Protein AF-A0A932G7X1-F1 (afdb_monomer)

Sequence (250 aa):
MLLRSAIVAVGVLGFAGVAQARSVPLDRARDANVSVDLVSPGGYHEVTVTLRNRGEDPVTITGLPGMVLENRNQSEQDLTFSGPLNLAVGPGQSVTNTVGVYCIRPDRSSPSAGARFDVGQFDSGLADMMRGRSSARADGSTQSAVWDFMRNRNVVQPRPAQLQCVGPDGGLRICVNPNATPVQNAPNVAPMPPTPTQIPIIQLPEPVPTPPPAAPIVRRQRPRHHPQRPQAPIGQPDPRTPQGLVIEDD

Structure (mmCIF, N/CA/C/O backbone):
data_AF-A0A932G7X1-F1
#
_entry.id   AF-A0A932G7X1-F1
#
loop_
_atom_site.group_PDB
_atom_site.id
_atom_site.type_symbol
_atom_site.label_atom_id
_atom_site.label_alt_id
_atom_site.label_comp_id
_atom_site.label_asym_id
_atom_site.label_entity_id
_atom_site.label_seq_id
_atom_site.pdbx_PDB_ins_code
_atom_site.Cartn_x
_atom_site.Cartn_y
_atom_site.Cartn_z
_atom_site.occupancy
_atom_site.B_iso_or_equiv
_atom_site.auth_seq_id
_atom_site.auth_comp_id
_atom_site.auth_asym_id
_atom_site.auth_atom_id
_atom_site.pdbx_PDB_model_num
ATOM 1 N N . MET A 1 1 ? -39.080 -34.919 57.676 1.00 43.75 1 MET A N 1
ATOM 2 C CA . MET A 1 1 ? -37.933 -34.296 56.984 1.00 43.75 1 MET A CA 1
ATOM 3 C C . MET A 1 1 ? -37.829 -34.854 55.576 1.00 43.75 1 MET A C 1
ATOM 5 O O . MET A 1 1 ? -37.590 -36.044 55.447 1.00 43.75 1 MET A O 1
ATOM 9 N N . LEU A 1 2 ? -38.071 -34.017 54.562 1.00 37.97 2 LEU A N 1
ATOM 10 C CA . LEU A 1 2 ? -37.291 -33.892 53.316 1.00 37.97 2 LEU A CA 1
ATOM 11 C C . LEU A 1 2 ? -38.087 -33.025 52.333 1.00 37.97 2 LEU A C 1
ATOM 13 O O . LEU A 1 2 ? -38.795 -33.503 51.452 1.00 37.97 2 LEU A O 1
ATOM 17 N N . LEU A 1 3 ? -37.963 -31.716 52.551 1.00 39.12 3 LEU A N 1
ATOM 18 C CA . LEU A 1 3 ? -38.206 -30.679 51.559 1.00 39.12 3 LEU A CA 1
ATOM 19 C C . LEU A 1 3 ? -37.128 -30.850 50.476 1.00 39.12 3 LEU A C 1
ATOM 21 O O . LEU A 1 3 ? -35.942 -30.871 50.805 1.00 39.12 3 LEU A O 1
ATOM 25 N N . ARG A 1 4 ? -37.498 -30.983 49.200 1.00 40.75 4 ARG A N 1
ATOM 26 C CA . ARG A 1 4 ? -36.543 -30.781 48.102 1.00 40.75 4 ARG A CA 1
ATOM 27 C C . ARG A 1 4 ? -37.108 -29.793 47.097 1.00 40.75 4 ARG A C 1
ATOM 29 O O . ARG A 1 4 ? -38.049 -30.071 46.362 1.00 40.75 4 ARG A O 1
ATOM 36 N N . SER A 1 5 ? -36.493 -28.624 47.185 1.00 39.62 5 SER A N 1
ATOM 37 C CA . SER A 1 5 ? -36.656 -27.392 46.444 1.00 39.62 5 SER A CA 1
ATOM 38 C C . SER A 1 5 ? -36.697 -27.563 44.931 1.00 39.62 5 SER A C 1
ATOM 40 O O . SER A 1 5 ? -35.929 -28.320 44.337 1.00 39.62 5 SER A O 1
ATOM 42 N N . ALA A 1 6 ? -37.564 -26.758 44.322 1.00 42.28 6 ALA A N 1
ATOM 43 C CA . ALA A 1 6 ? -37.561 -26.446 42.907 1.00 42.28 6 ALA A CA 1
ATOM 44 C C . ALA A 1 6 ? -36.300 -25.643 42.543 1.00 42.28 6 ALA A C 1
ATOM 46 O O . ALA A 1 6 ? -35.995 -24.633 43.175 1.00 42.28 6 ALA A O 1
ATOM 47 N N . ILE A 1 7 ? -35.589 -26.076 41.502 1.00 42.75 7 ILE A N 1
ATOM 48 C CA . ILE A 1 7 ? -34.530 -25.297 40.856 1.00 42.75 7 ILE A CA 1
ATOM 49 C C . ILE A 1 7 ? -35.173 -24.571 39.674 1.00 42.75 7 ILE A C 1
ATOM 51 O O . ILE A 1 7 ? -35.518 -25.187 38.666 1.00 42.75 7 ILE A O 1
ATOM 55 N N . VAL A 1 8 ? -35.346 -23.257 39.807 1.00 37.91 8 VAL A N 1
ATOM 56 C CA . VAL A 1 8 ? -35.658 -22.361 38.689 1.00 37.91 8 VAL A CA 1
ATOM 57 C C . VAL A 1 8 ? -34.331 -21.996 38.030 1.00 37.91 8 VAL A C 1
ATOM 59 O O . VAL A 1 8 ? -33.561 -21.199 38.560 1.00 37.91 8 VAL A O 1
ATOM 62 N N . ALA A 1 9 ? -34.040 -22.602 36.880 1.00 39.56 9 ALA A N 1
ATOM 63 C CA . ALA A 1 9 ? -32.903 -22.221 36.054 1.00 39.56 9 ALA A CA 1
ATOM 64 C C . ALA A 1 9 ? -33.301 -21.019 35.183 1.00 39.56 9 ALA A C 1
ATOM 66 O O . ALA A 1 9 ? -33.926 -21.173 34.135 1.00 39.56 9 ALA A O 1
ATOM 67 N N . VAL A 1 10 ? -32.946 -19.809 35.621 1.00 40.12 10 VAL A N 1
ATOM 68 C CA . VAL A 1 10 ? -32.971 -18.617 34.762 1.00 40.12 10 VAL A CA 1
ATOM 69 C C . VAL A 1 10 ? -31.766 -18.706 33.827 1.00 40.12 10 VAL A C 1
ATOM 71 O O . VAL A 1 10 ? -30.663 -18.269 34.148 1.00 40.12 10 VAL A O 1
ATOM 74 N N . GLY A 1 11 ? -31.968 -19.337 32.673 1.00 36.84 11 GLY A N 1
ATOM 75 C CA . GLY A 1 11 ? -31.010 -19.320 31.576 1.00 36.84 11 GLY A CA 1
ATOM 76 C C . GLY A 1 11 ? -31.022 -17.952 30.904 1.00 36.84 11 GLY A C 1
ATOM 77 O O . GLY A 1 11 ? -31.846 -17.698 30.029 1.00 36.84 11 GLY A O 1
ATOM 78 N N . VAL A 1 12 ? -30.111 -17.065 31.304 1.00 41.94 12 VAL A N 1
ATOM 79 C CA . VAL A 1 12 ? -29.810 -15.850 30.540 1.00 41.94 12 VAL A CA 1
ATOM 80 C C . VAL A 1 12 ? -29.079 -16.277 29.266 1.00 41.94 12 VAL A C 1
ATOM 82 O O . VAL A 1 12 ? -27.863 -16.449 29.248 1.00 41.94 12 VAL A O 1
ATOM 85 N N . LEU A 1 13 ? -29.839 -16.476 28.189 1.00 41.16 13 LEU A N 1
ATOM 86 C CA . LEU A 1 13 ? -29.321 -16.512 26.823 1.00 41.16 13 LEU A CA 1
ATOM 87 C C . LEU A 1 13 ? -28.875 -15.094 26.450 1.00 41.16 13 LEU A C 1
ATOM 89 O O . LEU A 1 13 ? -29.626 -14.305 25.879 1.00 41.16 13 LEU A O 1
ATOM 93 N N . GLY A 1 14 ? -27.640 -14.758 26.816 1.00 40.00 14 GLY A N 1
ATOM 94 C CA . GLY A 1 14 ? -26.946 -13.606 26.264 1.00 40.00 14 GLY A CA 1
ATOM 95 C C . GLY A 1 14 ? -26.644 -13.874 24.795 1.00 40.00 14 GLY A C 1
ATOM 96 O O . GLY A 1 14 ? -25.670 -14.551 24.473 1.00 40.00 14 GLY A O 1
ATOM 97 N N . PHE A 1 15 ? -27.476 -13.351 23.896 1.00 42.06 15 PHE A N 1
ATOM 98 C CA . PHE A 1 15 ? -27.111 -13.187 22.495 1.00 42.06 15 PHE A CA 1
ATOM 99 C C . PHE A 1 15 ? -25.972 -12.164 22.429 1.00 42.06 15 PHE A C 1
ATOM 101 O O . PHE A 1 15 ? -26.203 -10.966 22.277 1.00 42.06 15 PHE A O 1
ATOM 108 N N . ALA A 1 16 ? -24.729 -12.623 22.568 1.00 43.47 16 ALA A N 1
ATOM 109 C CA . ALA A 1 16 ? -23.584 -11.865 22.096 1.00 43.47 16 ALA A CA 1
ATOM 110 C C . ALA A 1 16 ? -23.689 -11.850 20.567 1.00 43.47 16 ALA A C 1
ATOM 112 O O . ALA A 1 16 ? -23.267 -12.786 19.888 1.00 43.47 16 ALA A O 1
ATOM 113 N N . GLY A 1 17 ? -24.357 -10.825 20.035 1.00 43.38 17 GLY A N 1
ATOM 114 C CA . GLY A 1 17 ? -24.365 -10.545 18.612 1.00 43.38 17 GLY A CA 1
ATOM 115 C C . GLY A 1 17 ? -22.918 -10.439 18.154 1.00 43.38 17 GLY A C 1
ATOM 116 O O . GLY A 1 17 ? -22.203 -9.521 18.547 1.00 43.38 17 GLY A O 1
ATOM 117 N N . VAL A 1 18 ? -22.465 -11.403 17.360 1.00 51.19 18 VAL A N 1
ATOM 118 C CA . VAL A 1 18 ? -21.236 -11.254 16.589 1.00 51.19 18 VAL A CA 1
ATOM 119 C C . VAL A 1 18 ? -21.466 -10.080 15.648 1.00 51.19 18 VAL A C 1
ATOM 121 O O . VAL A 1 18 ? 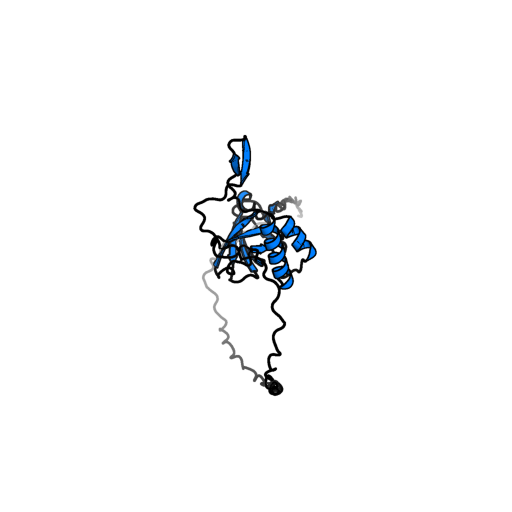-22.111 -10.228 14.611 1.00 51.19 18 VAL A O 1
ATOM 124 N N . ALA A 1 19 ? -21.003 -8.894 16.044 1.00 57.38 19 ALA A N 1
ATOM 125 C CA . ALA A 1 19 ? -20.917 -7.749 15.157 1.00 57.38 19 ALA A CA 1
ATOM 126 C C . ALA A 1 19 ? -20.103 -8.202 13.941 1.00 57.38 19 ALA A C 1
ATOM 128 O O . ALA A 1 19 ? -18.904 -8.472 14.047 1.00 57.38 19 ALA A O 1
ATOM 129 N N . GLN A 1 20 ? -20.776 -8.407 12.808 1.00 63.97 20 GLN A N 1
ATOM 130 C CA . GLN A 1 20 ? -20.102 -8.808 11.584 1.00 63.97 20 GLN A CA 1
ATOM 131 C C . GLN A 1 20 ? -19.168 -7.671 11.191 1.00 63.97 20 GLN A C 1
ATOM 133 O O . GLN A 1 20 ? -19.613 -6.542 10.992 1.00 63.97 20 GLN A O 1
ATOM 138 N N . ALA A 1 21 ? -17.870 -7.963 11.118 1.00 75.50 21 ALA A N 1
ATOM 139 C CA . ALA A 1 21 ? -16.884 -6.956 10.777 1.00 75.50 21 ALA A CA 1
ATOM 140 C C . ALA A 1 21 ? -17.202 -6.380 9.393 1.00 75.50 21 ALA A C 1
ATOM 142 O O . ALA A 1 21 ? -17.189 -7.099 8.390 1.00 75.50 21 ALA A O 1
ATOM 143 N N . ARG A 1 22 ? -17.488 -5.078 9.331 1.00 88.62 22 ARG A N 1
ATOM 144 C CA . ARG A 1 22 ? -17.779 -4.389 8.071 1.00 88.62 22 ARG A CA 1
ATOM 145 C C . ARG A 1 22 ? -16.535 -4.432 7.186 1.00 88.62 22 ARG A C 1
ATOM 147 O O . ARG A 1 22 ? -15.455 -4.051 7.631 1.00 88.62 22 ARG A O 1
ATOM 154 N N . SER A 1 23 ? -16.678 -4.854 5.931 1.00 92.81 23 SER A N 1
ATOM 155 C CA . SER A 1 23 ? -15.586 -4.771 4.957 1.00 92.81 23 SER A CA 1
ATOM 156 C C . SER A 1 23 ? -15.506 -3.365 4.357 1.00 92.81 23 SER A C 1
ATOM 158 O O . SER A 1 23 ? -16.518 -2.816 3.916 1.00 92.81 23 SER A O 1
ATOM 160 N N . VAL A 1 24 ? -14.316 -2.765 4.374 1.00 94.56 24 VAL A N 1
ATOM 161 C CA . VAL A 1 24 ? -14.045 -1.404 3.891 1.00 94.56 24 VAL A CA 1
ATOM 162 C C . VAL A 1 24 ? -12.767 -1.430 3.047 1.00 94.56 24 VAL A C 1
ATOM 164 O O . VAL A 1 24 ? -11.782 -2.044 3.459 1.00 94.56 24 VAL A O 1
ATOM 167 N N . PRO A 1 25 ? -12.743 -0.816 1.855 1.00 94.00 25 PRO A N 1
ATOM 168 C CA . PRO A 1 25 ? -11.524 -0.750 1.061 1.00 94.00 25 PRO A CA 1
ATOM 169 C C . PRO A 1 25 ? -10.522 0.242 1.681 1.00 94.00 25 PRO A C 1
ATOM 171 O O . PRO A 1 25 ? -10.904 1.171 2.394 1.00 94.00 25 PRO A O 1
ATOM 174 N N . LEU A 1 26 ? -9.225 0.017 1.462 1.00 94.50 26 LEU A N 1
ATOM 175 C CA . LEU A 1 26 ? -8.133 0.730 2.137 1.00 94.50 26 LEU A CA 1
ATOM 176 C C . LEU A 1 26 ? -8.167 2.249 1.893 1.00 94.50 26 LEU A C 1
ATOM 178 O O . LEU A 1 26 ? -7.843 3.013 2.799 1.00 94.50 26 LEU A O 1
ATOM 182 N N . ASP A 1 27 ? -8.618 2.687 0.717 1.00 92.50 27 ASP A N 1
ATOM 183 C CA . ASP A 1 27 ? -8.821 4.098 0.352 1.00 92.50 27 ASP A CA 1
ATOM 184 C C . ASP A 1 27 ? -9.914 4.779 1.192 1.00 92.50 27 ASP A C 1
ATOM 186 O O . ASP A 1 27 ? -9.860 5.985 1.421 1.00 92.50 27 ASP A O 1
ATOM 190 N N . ARG A 1 28 ? -10.860 4.000 1.730 1.00 93.81 28 ARG A N 1
ATOM 191 C CA . ARG A 1 28 ? -11.951 4.469 2.603 1.00 93.81 28 ARG A CA 1
ATOM 192 C C . ARG A 1 28 ? -11.765 4.111 4.071 1.00 93.81 28 ARG A C 1
ATOM 194 O O . ARG A 1 28 ? -12.680 4.285 4.873 1.00 93.81 28 ARG A O 1
ATOM 201 N N . ALA A 1 29 ? -10.589 3.624 4.462 1.00 93.38 29 ALA A N 1
ATOM 202 C CA . ALA A 1 29 ? -10.317 3.247 5.848 1.00 93.38 29 ALA A CA 1
ATOM 203 C C . ALA A 1 29 ? -10.579 4.410 6.828 1.00 93.38 29 ALA A C 1
ATOM 205 O O . ALA A 1 29 ? -11.127 4.201 7.912 1.00 93.38 29 ALA A O 1
ATOM 206 N N . ARG A 1 30 ? -10.270 5.649 6.417 1.00 93.31 30 ARG A N 1
ATOM 207 C CA . ARG A 1 30 ? -10.514 6.851 7.230 1.00 93.31 30 ARG A CA 1
ATOM 208 C C . ARG A 1 30 ? -11.996 7.083 7.518 1.00 93.31 30 ARG A C 1
ATOM 210 O O . ARG A 1 30 ? -12.319 7.450 8.643 1.00 93.31 30 ARG A O 1
ATOM 217 N N . ASP A 1 31 ? -12.876 6.800 6.560 1.00 93.56 31 ASP A N 1
ATOM 218 C CA . ASP A 1 31 ? -14.332 6.931 6.720 1.00 93.56 31 ASP A CA 1
ATOM 219 C C . ASP A 1 31 ? -14.879 5.954 7.772 1.00 93.56 31 ASP A C 1
ATOM 221 O O . ASP A 1 31 ? -15.939 6.174 8.354 1.00 93.56 31 ASP A O 1
ATOM 225 N N . ALA A 1 32 ? -14.147 4.867 8.029 1.00 92.50 32 ALA A N 1
ATOM 226 C CA . ALA A 1 32 ? -14.444 3.877 9.058 1.00 92.50 32 ALA A CA 1
ATOM 227 C C . ALA A 1 32 ? -13.681 4.122 10.374 1.00 92.50 32 ALA A C 1
ATOM 229 O O . ALA A 1 32 ? -13.564 3.211 11.189 1.00 92.50 32 ALA A O 1
ATOM 230 N N . ASN A 1 33 ? -13.134 5.326 10.589 1.00 96.06 33 ASN A N 1
ATOM 231 C CA . ASN A 1 33 ? -12.291 5.668 11.742 1.00 96.06 33 ASN A CA 1
ATOM 232 C C . ASN A 1 33 ? -11.046 4.772 11.895 1.00 96.06 33 ASN A C 1
ATOM 234 O O . ASN A 1 33 ? -10.508 4.618 12.995 1.00 96.06 33 ASN A O 1
ATOM 238 N N . VAL A 1 34 ? -10.542 4.211 10.793 1.00 96.62 34 VAL A N 1
ATOM 239 C CA . VAL A 1 34 ? -9.295 3.444 10.765 1.00 96.62 34 VAL A CA 1
ATOM 240 C C . VAL A 1 34 ? -8.180 4.320 10.199 1.00 96.62 34 VAL A C 1
ATOM 242 O O . VAL A 1 34 ? -8.235 4.780 9.059 1.00 96.62 34 VAL A O 1
ATOM 245 N N . SER A 1 35 ? -7.134 4.560 10.992 1.00 97.00 35 SER A N 1
ATOM 246 C CA . SER A 1 35 ? -5.922 5.211 10.488 1.00 97.00 35 SER A CA 1
ATOM 247 C C . SER A 1 35 ? -5.003 4.188 9.829 1.00 97.00 35 SER A C 1
ATOM 249 O O . SER A 1 35 ? -4.795 3.110 10.387 1.00 97.00 35 SER A O 1
ATOM 251 N N . VAL A 1 36 ? -4.427 4.566 8.690 1.00 97.19 36 VAL A N 1
ATOM 252 C CA . VAL A 1 36 ? -3.508 3.752 7.891 1.00 97.19 36 VAL A CA 1
ATOM 253 C C . VAL A 1 36 ? -2.134 4.416 7.893 1.00 97.19 36 VAL A C 1
ATOM 255 O O . VAL A 1 36 ? -2.037 5.612 7.613 1.00 97.19 36 VAL A O 1
ATOM 258 N N . ASP A 1 37 ? -1.092 3.647 8.191 1.00 97.88 37 ASP A N 1
ATOM 259 C CA . ASP A 1 37 ? 0.307 4.035 8.011 1.00 97.88 37 ASP A CA 1
ATOM 260 C C . ASP A 1 37 ? 0.996 3.029 7.085 1.00 97.88 37 ASP A C 1
ATOM 262 O O . ASP A 1 37 ? 0.896 1.817 7.289 1.00 97.88 37 ASP A O 1
ATOM 266 N N . LEU A 1 38 ? 1.649 3.538 6.043 1.00 97.06 38 LEU A N 1
ATOM 267 C CA . LEU A 1 38 ? 2.300 2.758 4.994 1.00 97.06 38 LEU A CA 1
ATOM 268 C C . LEU A 1 38 ? 3.766 3.156 4.948 1.00 97.06 38 LEU A C 1
ATOM 270 O O . LEU A 1 38 ? 4.078 4.302 4.614 1.00 97.06 38 LEU A O 1
ATOM 274 N N . VAL A 1 39 ? 4.654 2.222 5.277 1.00 97.31 39 VAL A N 1
ATOM 275 C CA . VAL A 1 39 ? 6.087 2.496 5.413 1.00 97.31 39 VAL A CA 1
ATOM 276 C C . VAL A 1 39 ? 6.900 1.460 4.651 1.00 97.31 39 VAL A C 1
ATOM 278 O O . VAL A 1 39 ? 6.743 0.259 4.872 1.00 97.31 39 VAL A O 1
ATOM 281 N N . SER A 1 40 ? 7.793 1.910 3.771 1.00 95.31 40 SER A N 1
ATOM 282 C CA . SER A 1 40 ? 8.734 1.015 3.093 1.00 95.31 40 SER A CA 1
ATOM 283 C C . SER A 1 40 ? 9.894 0.650 4.028 1.00 95.31 40 SER A C 1
ATOM 285 O O . SER A 1 40 ? 10.479 1.546 4.644 1.00 95.31 40 SER A O 1
ATOM 287 N N . PRO A 1 41 ? 10.292 -0.631 4.122 1.00 92.62 41 PRO A N 1
ATOM 288 C CA . PRO A 1 41 ? 11.571 -1.010 4.722 1.00 92.62 41 PRO A CA 1
ATOM 289 C C . PRO A 1 41 ? 12.774 -0.663 3.823 1.00 92.62 41 PRO A C 1
ATOM 291 O O . PRO A 1 41 ? 13.919 -0.816 4.244 1.00 92.62 41 PRO A O 1
ATOM 294 N N . GLY A 1 42 ? 12.523 -0.157 2.613 1.00 87.38 42 GLY A N 1
ATOM 295 C CA . GLY A 1 42 ? 13.499 0.150 1.576 1.00 87.38 42 GLY A CA 1
ATOM 296 C C . GLY A 1 42 ? 13.368 -0.799 0.383 1.00 87.38 42 GLY A C 1
ATOM 297 O O . GLY A 1 42 ? 12.989 -1.961 0.521 1.00 87.38 42 GLY A O 1
ATOM 298 N N . GLY A 1 43 ? 13.694 -0.305 -0.810 1.00 83.56 43 GLY A N 1
ATOM 299 C CA . GLY A 1 43 ? 13.590 -1.088 -2.041 1.00 83.56 43 GLY A CA 1
ATOM 300 C C . GLY A 1 43 ? 12.151 -1.204 -2.553 1.00 83.56 43 GLY A C 1
ATOM 301 O O . GLY A 1 43 ? 11.313 -0.351 -2.274 1.00 83.56 43 GLY A O 1
ATOM 302 N N . TYR A 1 44 ? 11.883 -2.231 -3.366 1.00 76.88 44 TYR A N 1
ATOM 303 C CA . TYR A 1 44 ? 10.685 -2.301 -4.218 1.00 76.88 44 TYR A CA 1
ATOM 304 C C . TYR A 1 44 ? 9.841 -3.571 -4.045 1.00 76.88 44 TYR A C 1
ATOM 306 O O . TYR A 1 44 ? 8.995 -3.849 -4.888 1.00 76.88 44 TYR A O 1
ATOM 314 N N . HIS A 1 45 ? 10.067 -4.357 -2.989 1.00 85.56 45 HIS A N 1
ATOM 315 C CA . HIS A 1 45 ? 9.425 -5.669 -2.842 1.00 85.56 45 HIS A CA 1
ATOM 316 C C . HIS A 1 45 ? 8.269 -5.697 -1.856 1.00 85.56 45 HIS A C 1
ATOM 318 O O . HIS A 1 45 ? 7.349 -6.490 -2.039 1.00 85.56 45 HIS A O 1
ATOM 324 N N . GLU A 1 46 ? 8.310 -4.867 -0.818 1.00 92.69 46 GLU A N 1
ATOM 325 C CA . GLU A 1 46 ? 7.322 -4.913 0.251 1.00 92.69 46 GLU A CA 1
ATOM 326 C C . GLU A 1 46 ? 7.060 -3.541 0.879 1.00 92.69 46 GLU A C 1
ATOM 328 O O . GLU A 1 46 ? 7.880 -2.626 0.802 1.00 92.69 46 GLU A O 1
ATOM 333 N N . VAL A 1 47 ? 5.897 -3.411 1.513 1.00 94.94 47 VAL A N 1
ATOM 334 C CA . VAL A 1 47 ? 5.520 -2.265 2.341 1.00 94.94 47 VAL A CA 1
ATOM 335 C C . VAL A 1 47 ? 4.893 -2.771 3.636 1.00 94.94 47 VAL A C 1
ATOM 337 O O . VAL A 1 47 ? 4.107 -3.721 3.634 1.00 94.94 47 VAL A O 1
ATOM 340 N N . THR A 1 48 ? 5.230 -2.127 4.747 1.00 96.69 48 THR A N 1
ATOM 341 C CA . THR A 1 48 ? 4.592 -2.366 6.039 1.00 96.69 48 THR A CA 1
ATOM 342 C C . THR A 1 48 ? 3.320 -1.533 6.119 1.00 96.69 48 THR A C 1
ATOM 344 O O . THR A 1 48 ? 3.369 -0.306 6.042 1.00 96.69 48 THR A O 1
ATOM 347 N N . VAL A 1 49 ? 2.184 -2.199 6.297 1.00 97.38 49 VAL A N 1
ATOM 348 C CA . VAL A 1 49 ? 0.866 -1.598 6.492 1.00 97.38 49 VAL A CA 1
ATOM 349 C C . VAL A 1 49 ? 0.493 -1.715 7.962 1.00 97.38 49 VAL A C 1
ATOM 351 O O . VAL A 1 49 ? 0.350 -2.822 8.478 1.00 97.38 49 VAL A O 1
ATOM 354 N N . THR A 1 50 ? 0.303 -0.586 8.636 1.00 98.00 50 THR A N 1
ATOM 355 C CA . THR A 1 50 ? -0.237 -0.537 9.997 1.00 98.00 50 THR A CA 1
ATOM 356 C C . THR A 1 50 ? -1.621 0.089 9.980 1.00 98.00 50 THR A C 1
ATOM 358 O O . THR A 1 50 ? -1.807 1.220 9.534 1.00 98.00 50 THR A O 1
ATOM 361 N N . LEU A 1 51 ? -2.598 -0.654 10.486 1.00 97.81 51 LEU A N 1
ATOM 362 C CA . LEU A 1 51 ? -3.978 -0.223 10.642 1.00 97.81 51 LEU A CA 1
ATOM 363 C C . LEU A 1 51 ? -4.272 -0.038 12.119 1.00 97.81 51 LEU A C 1
ATOM 365 O O . LEU A 1 51 ? -3.967 -0.921 12.917 1.00 97.81 51 LEU A O 1
ATOM 369 N N . ARG A 1 52 ? -4.918 1.068 12.479 1.00 97.94 52 ARG A N 1
ATOM 370 C CA . ARG A 1 52 ? -5.413 1.290 13.839 1.00 97.94 52 ARG A CA 1
ATOM 371 C C . ARG A 1 52 ? -6.866 1.724 13.801 1.00 97.94 52 ARG A C 1
ATOM 373 O O . ARG A 1 52 ? -7.171 2.795 13.281 1.00 97.94 52 ARG A O 1
ATOM 380 N N . ASN A 1 53 ? -7.737 0.896 14.366 1.00 97.44 53 ASN A N 1
ATOM 381 C CA . ASN A 1 53 ? -9.167 1.153 14.433 1.00 97.44 53 ASN A CA 1
ATOM 382 C C . ASN A 1 53 ? -9.484 2.009 15.662 1.00 97.44 53 ASN A C 1
ATOM 384 O O . ASN A 1 53 ? -9.224 1.608 16.795 1.00 97.44 53 ASN A O 1
ATOM 388 N N . ARG A 1 54 ? -10.007 3.213 15.429 1.00 96.56 54 ARG A N 1
ATOM 389 C CA . ARG A 1 54 ? -10.481 4.137 16.469 1.00 96.56 54 ARG A CA 1
ATOM 390 C C . ARG A 1 54 ? -12.009 4.174 16.561 1.00 96.56 54 ARG A C 1
ATOM 392 O O . ARG A 1 54 ? -12.533 4.966 17.334 1.00 96.56 54 ARG A O 1
ATOM 399 N N . GLY A 1 55 ? -12.699 3.376 15.750 1.00 93.50 55 GLY A N 1
ATOM 400 C CA . GLY A 1 55 ? -14.137 3.174 15.825 1.00 93.50 55 GLY A CA 1
ATOM 401 C C . GLY A 1 55 ? -14.527 2.155 16.895 1.00 93.50 55 GLY A C 1
ATOM 402 O O . GLY A 1 55 ? -13.679 1.521 17.529 1.00 93.50 55 GLY A O 1
ATOM 403 N N . GLU A 1 56 ? -15.836 2.014 17.070 1.00 92.62 56 GLU A N 1
ATOM 404 C CA . GLU A 1 56 ? -16.455 1.135 18.069 1.00 92.62 56 GLU A CA 1
ATOM 405 C C . GLU A 1 56 ? -16.743 -0.271 17.523 1.00 92.62 56 GLU A C 1
ATOM 407 O O . GLU A 1 56 ? -16.884 -1.212 18.300 1.00 92.62 56 GLU A O 1
ATOM 412 N N . ASP A 1 57 ? -16.753 -0.429 16.196 1.00 92.81 57 ASP A N 1
ATOM 413 C CA . ASP A 1 57 ? -17.061 -1.684 15.512 1.00 92.81 57 ASP A CA 1
ATOM 414 C C . ASP A 1 57 ? -15.807 -2.354 14.928 1.00 92.81 57 ASP A C 1
ATOM 416 O O . ASP A 1 57 ? -14.869 -1.668 14.502 1.00 92.81 57 ASP A O 1
ATOM 420 N N . PRO A 1 58 ? -15.765 -3.697 14.854 1.00 94.25 58 PRO A N 1
ATOM 421 C CA . PRO A 1 58 ? -14.724 -4.395 14.113 1.00 94.25 58 PRO A CA 1
ATOM 422 C C . PRO A 1 58 ? -14.824 -4.082 12.612 1.00 94.25 58 PRO A C 1
ATOM 424 O O . PRO A 1 58 ? -15.906 -4.082 12.021 1.00 94.25 58 PRO A O 1
ATOM 427 N N . VAL A 1 59 ? -13.675 -3.861 11.972 1.00 95.81 59 VAL A N 1
ATOM 428 C CA . VAL A 1 59 ? -13.590 -3.531 10.543 1.00 95.81 59 VAL A CA 1
ATOM 429 C C . VAL A 1 59 ? -12.620 -4.479 9.857 1.00 95.81 59 VAL A C 1
ATOM 431 O O . VAL A 1 59 ? -11.554 -4.783 10.385 1.00 95.81 59 VAL A O 1
ATOM 434 N N . THR A 1 60 ? -12.972 -4.932 8.659 1.00 96.50 60 THR A N 1
ATOM 435 C CA . THR A 1 60 ? -12.058 -5.643 7.764 1.00 96.50 60 THR A CA 1
ATOM 436 C C . THR A 1 60 ? -11.615 -4.702 6.656 1.00 96.50 60 THR A C 1
ATOM 438 O O . THR A 1 60 ? -12.421 -4.310 5.816 1.00 96.50 60 THR A O 1
ATOM 441 N N . ILE A 1 61 ? -10.336 -4.342 6.637 1.00 96.62 61 ILE A N 1
ATOM 442 C CA . ILE A 1 61 ? -9.751 -3.503 5.597 1.00 96.62 61 ILE A CA 1
ATOM 443 C C . ILE A 1 61 ? -9.267 -4.364 4.437 1.00 96.62 61 ILE A C 1
ATOM 445 O O . ILE A 1 61 ? -8.536 -5.338 4.635 1.00 96.62 61 ILE A O 1
ATOM 449 N N . THR A 1 62 ? -9.654 -3.979 3.223 1.00 95.38 62 THR A N 1
ATOM 450 C CA . THR A 1 62 ? -9.284 -4.678 1.990 1.00 95.38 62 THR A CA 1
ATOM 451 C C . THR A 1 62 ? -8.465 -3.791 1.061 1.00 95.38 62 THR A C 1
ATOM 453 O O . THR A 1 62 ? -8.781 -2.627 0.848 1.00 95.38 62 THR A O 1
ATOM 456 N N . GLY A 1 63 ? -7.394 -4.333 0.496 1.00 92.81 63 GLY A N 1
ATOM 457 C CA . GLY A 1 63 ? -6.600 -3.697 -0.555 1.00 92.81 63 GLY A CA 1
ATOM 458 C C . GLY A 1 63 ? -6.504 -4.644 -1.739 1.00 92.81 63 GLY A C 1
ATOM 459 O O . GLY A 1 63 ? -6.460 -5.858 -1.555 1.00 92.81 63 GLY A O 1
ATOM 460 N N . LEU A 1 64 ? -6.506 -4.111 -2.955 1.00 91.75 64 LEU A N 1
ATOM 461 C CA . LEU A 1 64 ? -6.487 -4.919 -4.172 1.00 91.75 64 LEU A CA 1
ATOM 462 C C . LEU A 1 64 ? -5.237 -4.614 -5.005 1.00 91.75 64 LEU A C 1
ATOM 464 O O . LEU A 1 64 ? -4.753 -3.479 -4.971 1.00 91.75 64 LEU A O 1
ATOM 468 N N . PRO A 1 65 ? -4.748 -5.586 -5.797 1.00 90.38 65 PRO A N 1
ATOM 469 C CA . PRO A 1 65 ? -3.778 -5.310 -6.850 1.00 90.38 65 PRO A CA 1
ATOM 470 C C . PRO A 1 65 ? -4.265 -4.186 -7.764 1.00 90.38 65 PRO A C 1
ATOM 472 O O . PRO A 1 65 ? -5.444 -4.156 -8.110 1.00 90.38 65 PRO A O 1
ATOM 475 N N . GLY A 1 66 ? -3.376 -3.269 -8.143 1.00 88.62 66 GLY A N 1
ATOM 476 C CA . GLY A 1 66 ? -3.727 -2.061 -8.897 1.00 88.62 66 GLY A CA 1
ATOM 477 C C . GLY A 1 66 ? -4.116 -0.859 -8.031 1.00 88.62 66 GLY A C 1
ATOM 478 O O . GLY A 1 66 ? -4.244 0.246 -8.550 1.00 88.62 66 GLY A O 1
ATOM 479 N N . MET A 1 67 ? -4.242 -1.019 -6.711 1.00 93.00 67 MET A N 1
ATOM 480 C CA . MET A 1 67 ? -4.252 0.128 -5.801 1.00 93.00 67 MET A CA 1
ATOM 481 C C . MET A 1 67 ? -2.880 0.802 -5.824 1.00 93.00 67 MET A C 1
ATOM 483 O O . MET A 1 67 ? -1.864 0.123 -5.648 1.00 93.00 67 MET A O 1
ATOM 487 N N . VAL A 1 68 ? -2.850 2.111 -6.065 1.00 93.62 68 VAL A N 1
ATOM 488 C CA . VAL A 1 68 ? -1.619 2.906 -6.082 1.00 93.62 68 VAL A CA 1
ATOM 489 C C . VAL A 1 68 ? -1.332 3.430 -4.678 1.00 93.62 68 VAL A C 1
ATOM 491 O O . VAL A 1 68 ? -2.226 3.911 -3.990 1.00 93.62 68 VAL A O 1
ATOM 494 N N . LEU A 1 69 ? -0.080 3.335 -4.249 1.00 94.88 69 LEU A N 1
ATOM 495 C CA . LEU A 1 69 ? 0.453 3.949 -3.042 1.00 94.88 69 LEU A CA 1
ATOM 496 C C . LEU A 1 69 ? 1.383 5.075 -3.485 1.00 94.88 69 LEU A C 1
ATOM 498 O O . LEU A 1 69 ? 2.435 4.831 -4.082 1.00 94.88 69 LEU A O 1
ATOM 502 N N . GLU A 1 70 ? 0.975 6.305 -3.222 1.00 94.62 70 GLU A N 1
ATOM 503 C CA . GLU A 1 70 ? 1.677 7.499 -3.672 1.00 94.62 70 GLU A CA 1
ATOM 504 C C . GLU A 1 70 ? 2.772 7.841 -2.673 1.00 94.62 70 GLU A C 1
ATOM 506 O O . GLU A 1 70 ? 2.507 8.014 -1.482 1.00 94.62 70 GLU A O 1
ATOM 511 N N . ASN A 1 71 ? 4.018 7.906 -3.137 1.00 94.62 71 ASN A N 1
ATOM 512 C CA . ASN A 1 71 ? 5.126 8.230 -2.254 1.00 94.62 71 ASN A CA 1
ATOM 513 C C . ASN A 1 71 ? 5.075 9.718 -1.896 1.00 94.62 71 ASN A C 1
ATOM 515 O O . ASN A 1 71 ? 5.024 10.587 -2.770 1.00 94.62 71 ASN A O 1
ATOM 519 N N . ARG A 1 72 ? 5.150 10.032 -0.598 1.00 95.06 72 ARG A N 1
ATOM 520 C CA . ARG A 1 72 ? 5.211 11.424 -0.128 1.00 95.06 72 ARG A CA 1
ATOM 521 C C . ARG A 1 72 ? 6.477 12.146 -0.589 1.00 95.06 72 ARG A C 1
ATOM 523 O O . ARG A 1 72 ? 6.486 13.374 -0.660 1.00 95.06 72 ARG A O 1
ATOM 530 N N . ASN A 1 73 ? 7.535 11.405 -0.917 1.00 92.75 73 ASN A N 1
ATOM 531 C CA . ASN A 1 73 ? 8.705 11.920 -1.611 1.00 92.75 73 ASN A CA 1
ATOM 532 C C . ASN A 1 73 ? 8.543 11.742 -3.129 1.00 92.75 73 ASN A C 1
ATOM 534 O O . ASN A 1 73 ? 8.725 10.654 -3.669 1.00 92.75 73 ASN A O 1
ATOM 538 N N . GLN A 1 74 ? 8.271 12.839 -3.838 1.00 88.06 74 GLN A N 1
ATOM 539 C CA . GLN A 1 74 ? 8.026 12.820 -5.286 1.00 88.06 74 GLN A CA 1
ATOM 540 C C . GLN A 1 74 ? 9.251 12.429 -6.132 1.00 88.06 74 GLN A C 1
ATOM 542 O O . GLN A 1 74 ? 9.101 12.146 -7.321 1.00 88.06 74 GLN A O 1
ATOM 547 N N . SER A 1 75 ? 10.450 12.417 -5.550 1.00 89.44 75 SER A N 1
ATOM 548 C CA . SER A 1 75 ? 11.672 11.955 -6.221 1.00 89.44 75 SER A CA 1
ATOM 549 C C . SER A 1 75 ? 11.812 10.428 -6.218 1.00 89.44 75 SER A C 1
ATOM 551 O O . SER A 1 75 ? 12.672 9.882 -6.909 1.00 89.44 75 SER A O 1
ATOM 553 N N . GLU A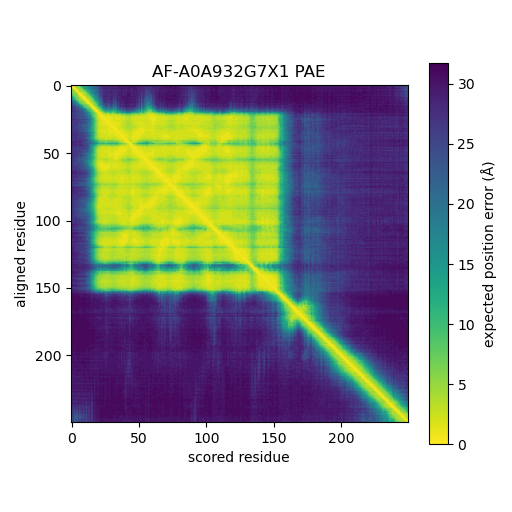 1 76 ? 10.972 9.730 -5.456 1.00 91.69 76 GLU A N 1
ATOM 554 C CA . GLU A 1 76 ? 10.962 8.275 -5.332 1.00 91.69 76 GLU A CA 1
ATOM 555 C C . GLU A 1 76 ? 9.740 7.658 -6.032 1.00 91.69 76 GLU A C 1
ATOM 557 O O . GLU A 1 76 ? 8.785 8.338 -6.432 1.00 91.69 76 GLU A O 1
ATOM 562 N N . GLN A 1 77 ? 9.803 6.345 -6.244 1.00 92.50 77 GLN A N 1
ATOM 563 C CA . GLN A 1 77 ? 8.750 5.590 -6.913 1.00 92.50 77 GLN A CA 1
ATOM 564 C C . GLN A 1 77 ? 7.490 5.459 -6.057 1.00 92.50 77 GLN A C 1
ATOM 566 O O . GLN A 1 77 ? 7.560 5.189 -4.857 1.00 92.50 77 GLN A O 1
ATOM 571 N N . ASP A 1 78 ? 6.347 5.574 -6.731 1.00 94.12 78 ASP A N 1
ATOM 572 C CA . ASP A 1 78 ? 5.060 5.087 -6.238 1.00 94.12 78 ASP A CA 1
ATOM 573 C C . ASP A 1 78 ? 5.009 3.559 -6.350 1.00 94.12 78 ASP A C 1
ATOM 575 O O . ASP A 1 78 ? 5.711 2.951 -7.173 1.00 94.12 78 ASP A O 1
ATOM 579 N N . LEU A 1 79 ? 4.143 2.945 -5.551 1.00 94.00 79 LEU A N 1
ATOM 580 C CA . LEU A 1 79 ? 4.017 1.496 -5.442 1.00 94.00 79 LEU A CA 1
ATOM 581 C C . LEU A 1 79 ? 2.605 1.023 -5.780 1.00 94.00 79 LEU A C 1
ATOM 583 O O . LEU A 1 79 ? 1.647 1.772 -5.646 1.00 94.00 79 LEU A O 1
ATOM 587 N N . THR A 1 80 ? 2.451 -0.239 -6.165 1.00 93.62 80 THR A N 1
ATOM 588 C CA . THR A 1 80 ? 1.153 -0.928 -6.200 1.00 93.62 80 THR A CA 1
ATOM 589 C C . THR A 1 80 ? 1.234 -2.258 -5.470 1.00 93.62 80 THR A C 1
ATOM 591 O O . THR A 1 80 ? 2.293 -2.882 -5.465 1.00 93.62 80 THR A O 1
ATOM 594 N N . PHE A 1 81 ? 0.141 -2.714 -4.858 1.00 92.81 81 PHE A N 1
ATOM 595 C CA . PHE A 1 81 ? 0.117 -4.021 -4.201 1.00 92.81 81 PHE A CA 1
ATOM 596 C C . PHE A 1 81 ? 0.282 -5.166 -5.197 1.00 92.81 81 PHE A C 1
ATOM 598 O O . PHE A 1 81 ? -0.439 -5.232 -6.187 1.00 92.81 81 PHE A O 1
ATOM 605 N N . SER A 1 82 ? 1.174 -6.113 -4.894 1.00 90.31 82 SER A N 1
ATOM 606 C CA . SER A 1 82 ? 1.367 -7.331 -5.690 1.00 90.31 82 SER A CA 1
ATOM 607 C C . SER A 1 82 ? 0.213 -8.326 -5.548 1.00 90.31 82 SER A C 1
ATOM 609 O O . SER A 1 82 ? -0.040 -9.115 -6.456 1.00 90.31 82 SER A O 1
ATOM 611 N N . GLY A 1 83 ? -0.496 -8.279 -4.419 1.00 87.88 83 GLY A N 1
ATOM 612 C CA . GLY A 1 83 ? -1.577 -9.188 -4.061 1.00 87.88 83 GLY A CA 1
ATOM 613 C C . GLY A 1 83 ? -2.653 -8.499 -3.218 1.00 87.88 83 GLY A C 1
ATOM 614 O O . GLY A 1 83 ? -2.495 -7.341 -2.831 1.00 87.88 83 GLY A O 1
ATOM 615 N N . PRO A 1 84 ? -3.770 -9.187 -2.937 1.00 89.88 84 PRO A N 1
ATOM 616 C CA . PRO A 1 84 ? -4.810 -8.634 -2.089 1.00 89.88 84 PRO A CA 1
ATOM 617 C C . PRO A 1 84 ? -4.335 -8.503 -0.636 1.00 89.88 84 PRO A C 1
ATOM 619 O O . PRO A 1 84 ? -3.672 -9.386 -0.093 1.00 89.88 84 PRO A O 1
ATOM 622 N N . LEU A 1 85 ? -4.743 -7.417 0.009 1.00 92.38 85 LEU A N 1
ATOM 623 C CA . LEU A 1 85 ? -4.659 -7.205 1.447 1.00 92.38 85 LEU A CA 1
ATOM 624 C C . LEU A 1 85 ? -6.031 -7.483 2.061 1.00 92.38 85 LEU A C 1
ATOM 626 O O . LEU A 1 85 ? -7.038 -6.985 1.563 1.00 92.38 85 LEU A O 1
ATOM 630 N N . ASN A 1 86 ? -6.075 -8.241 3.152 1.00 94.69 86 ASN A N 1
ATOM 631 C CA . ASN A 1 86 ? -7.292 -8.460 3.925 1.00 94.69 86 ASN A CA 1
ATOM 632 C C . ASN A 1 86 ? -6.932 -8.529 5.414 1.00 94.69 86 ASN A C 1
ATOM 634 O O . ASN A 1 86 ? -6.320 -9.499 5.857 1.00 94.69 86 ASN A O 1
ATOM 638 N N . LEU A 1 87 ? -7.242 -7.465 6.159 1.00 95.69 87 LEU A N 1
ATOM 639 C CA . LEU A 1 87 ? -6.896 -7.326 7.573 1.00 95.69 87 LEU A CA 1
ATOM 640 C C . LEU A 1 87 ? -8.126 -6.972 8.400 1.00 95.69 87 LEU A C 1
ATOM 642 O O . LEU A 1 87 ? -8.675 -5.880 8.268 1.00 95.69 87 LEU A O 1
ATOM 646 N N . ALA A 1 88 ? -8.514 -7.870 9.299 1.00 95.56 88 ALA A N 1
ATOM 647 C CA . ALA A 1 88 ? -9.499 -7.579 10.330 1.00 95.56 88 ALA A CA 1
ATOM 648 C C . ALA A 1 88 ? -8.833 -6.857 11.509 1.00 95.56 88 ALA A C 1
ATOM 650 O O . ALA A 1 88 ? -7.804 -7.300 12.017 1.00 95.56 88 ALA A O 1
ATOM 651 N N . VAL A 1 89 ? -9.430 -5.753 11.952 1.00 95.94 89 VAL A N 1
ATOM 652 C CA . VAL A 1 89 ? -8.971 -4.959 13.092 1.00 95.94 89 VAL A CA 1
ATOM 653 C C . VAL A 1 89 ? -10.152 -4.663 14.019 1.00 95.94 89 VAL A C 1
ATOM 655 O O . VAL A 1 89 ? -11.131 -4.014 13.640 1.00 95.94 89 VAL A O 1
ATOM 658 N N . GLY A 1 90 ? -10.073 -5.173 15.249 1.00 95.69 90 GLY A N 1
ATOM 659 C CA . GLY A 1 90 ? -11.098 -4.953 16.266 1.00 95.69 90 GLY A CA 1
ATOM 660 C C . GLY A 1 90 ? -11.114 -3.512 16.798 1.00 95.69 90 GLY A C 1
ATOM 661 O O . GLY A 1 90 ? -10.162 -2.762 16.566 1.00 95.69 90 GLY A O 1
ATOM 662 N N . PRO A 1 91 ? -12.165 -3.117 17.534 1.00 95.69 91 PRO A N 1
ATOM 663 C CA . PRO A 1 91 ? -12.277 -1.783 18.129 1.00 95.69 91 PRO A CA 1
ATOM 664 C C . PRO A 1 91 ? -11.076 -1.455 19.023 1.00 95.69 91 PRO A C 1
ATOM 666 O O . PRO A 1 91 ? -10.661 -2.274 19.845 1.00 95.69 91 PRO A O 1
ATOM 669 N N . GLY A 1 92 ? -10.480 -0.275 18.845 1.00 95.06 92 GLY A N 1
ATOM 670 C CA . GLY A 1 92 ? -9.304 0.172 19.603 1.00 95.06 92 GLY A CA 1
ATOM 671 C C . GLY A 1 92 ? -7.994 -0.573 19.300 1.00 95.06 92 GLY A C 1
ATOM 672 O O . GLY A 1 92 ? -6.953 -0.216 19.859 1.00 95.06 92 GLY A O 1
ATOM 673 N N . GLN A 1 93 ? -8.009 -1.586 18.427 1.00 97.31 93 GLN A N 1
ATOM 674 C CA . GLN A 1 93 ? -6.836 -2.404 18.125 1.00 97.31 93 GLN A CA 1
ATOM 675 C C . GLN A 1 93 ? -5.951 -1.800 17.030 1.00 97.31 93 GLN A C 1
ATOM 677 O O . GLN A 1 93 ? -6.363 -0.943 16.242 1.00 97.31 93 GLN A O 1
ATOM 682 N N . SER A 1 94 ? -4.713 -2.296 16.977 1.00 97.44 94 SER A N 1
ATOM 683 C CA . SER A 1 94 ? -3.759 -2.034 15.905 1.00 97.44 94 SER A CA 1
ATOM 684 C C . SER A 1 94 ? -3.255 -3.355 15.335 1.00 97.44 94 SER A C 1
ATOM 686 O O . SER A 1 94 ? -2.921 -4.262 16.094 1.00 97.44 94 SER A O 1
ATOM 688 N N . VAL A 1 95 ? -3.180 -3.452 14.011 1.00 97.62 95 VAL A N 1
ATOM 689 C CA . VAL A 1 95 ? -2.648 -4.614 13.287 1.00 97.62 95 VAL A CA 1
ATOM 690 C C . VAL A 1 95 ? -1.595 -4.127 12.305 1.00 97.62 95 VAL A C 1
ATOM 692 O O . VAL A 1 95 ? -1.802 -3.125 11.623 1.00 97.62 95 VAL A O 1
ATOM 695 N N . THR A 1 96 ? -0.479 -4.844 12.222 1.00 97.19 96 THR A N 1
ATOM 696 C CA . THR A 1 96 ? 0.595 -4.575 11.265 1.00 97.19 96 THR A CA 1
ATOM 697 C C . THR A 1 96 ? 0.800 -5.801 10.391 1.00 97.19 96 THR A C 1
ATOM 699 O O . THR A 1 96 ? 0.836 -6.922 10.897 1.00 97.19 96 THR A O 1
ATOM 702 N N . ASN A 1 97 ? 0.930 -5.593 9.085 1.00 95.31 97 ASN A N 1
ATOM 703 C CA . ASN A 1 97 ? 1.243 -6.643 8.126 1.00 95.31 97 ASN A CA 1
ATOM 704 C C . ASN A 1 97 ? 2.200 -6.118 7.056 1.00 95.31 97 ASN A C 1
ATOM 706 O O . ASN A 1 97 ? 2.204 -4.928 6.753 1.00 95.31 97 ASN A O 1
ATOM 710 N N . THR A 1 98 ? 2.958 -7.018 6.449 1.00 93.81 98 THR A N 1
ATOM 711 C CA . THR A 1 98 ? 3.819 -6.710 5.313 1.00 93.81 98 THR A CA 1
ATOM 712 C C . THR A 1 98 ? 3.174 -7.247 4.046 1.00 93.81 98 THR A C 1
ATOM 714 O O . THR A 1 98 ? 2.741 -8.397 3.993 1.00 93.81 98 THR A O 1
ATOM 717 N N . VAL A 1 99 ? 3.082 -6.403 3.023 1.00 92.38 99 VAL A N 1
ATOM 718 C CA . VAL A 1 99 ? 2.438 -6.737 1.749 1.00 92.38 99 VAL A CA 1
ATOM 719 C C . VAL A 1 99 ? 3.445 -6.559 0.634 1.00 92.38 99 VAL A C 1
ATOM 721 O O . VAL A 1 99 ? 4.176 -5.570 0.612 1.00 92.38 99 VAL A O 1
ATOM 724 N N . GLY A 1 100 ? 3.468 -7.508 -0.299 1.00 92.00 100 GLY A N 1
ATOM 725 C CA . GLY A 1 100 ? 4.284 -7.382 -1.495 1.00 92.00 100 GLY A CA 1
ATOM 726 C C . GLY A 1 100 ? 3.825 -6.209 -2.361 1.00 92.00 100 GLY A C 1
ATOM 727 O O . GLY A 1 100 ? 2.630 -5.912 -2.455 1.00 92.00 100 GLY A O 1
ATOM 728 N N . VAL A 1 101 ? 4.770 -5.540 -3.006 1.00 93.38 101 VAL A N 1
ATOM 729 C CA . VAL A 1 101 ? 4.499 -4.401 -3.885 1.00 93.38 101 VAL A CA 1
ATOM 730 C C . VAL A 1 101 ? 5.329 -4.472 -5.157 1.00 93.38 101 VAL A C 1
ATOM 732 O O . VAL A 1 101 ? 6.307 -5.212 -5.236 1.00 93.38 101 VAL A O 1
ATOM 735 N N . TYR A 1 102 ? 4.922 -3.679 -6.142 1.00 92.69 102 TYR A N 1
ATOM 736 C CA . TYR A 1 102 ? 5.711 -3.361 -7.319 1.00 92.69 102 TYR A CA 1
ATOM 737 C C . TYR A 1 102 ? 5.860 -1.859 -7.470 1.00 92.69 102 TYR A C 1
ATOM 739 O O . TYR A 1 102 ? 4.945 -1.086 -7.196 1.00 92.69 102 TYR A O 1
ATOM 747 N N . CYS A 1 103 ? 7.009 -1.463 -7.982 1.00 92.31 103 CYS A N 1
ATOM 748 C CA . CYS A 1 103 ? 7.318 -0.106 -8.373 1.00 92.31 103 CYS A CA 1
ATOM 749 C C . CYS A 1 103 ? 6.602 0.287 -9.675 1.00 92.31 103 CYS A C 1
ATOM 751 O O . CYS A 1 103 ? 6.641 -0.454 -10.655 1.00 92.31 103 CYS A O 1
ATOM 753 N N . ILE A 1 104 ? 5.988 1.469 -9.716 1.00 89.50 104 ILE A N 1
ATOM 754 C CA . ILE A 1 104 ? 5.160 1.906 -10.854 1.00 89.50 104 ILE A CA 1
ATOM 755 C C . ILE A 1 104 ? 5.957 2.757 -11.867 1.00 89.50 104 ILE A C 1
ATOM 757 O O . ILE A 1 104 ? 5.621 2.790 -13.051 1.00 89.50 104 ILE A O 1
ATOM 761 N N . ARG A 1 105 ? 7.037 3.433 -11.446 1.00 84.06 105 ARG A N 1
ATOM 762 C CA . ARG A 1 105 ? 7.729 4.458 -12.256 1.00 84.06 105 ARG A CA 1
ATOM 763 C C . ARG A 1 105 ? 9.221 4.161 -12.463 1.00 84.06 105 ARG A C 1
ATOM 765 O O . ARG A 1 105 ? 10.028 4.552 -11.626 1.00 84.06 105 ARG A O 1
ATOM 772 N N . PRO A 1 106 ? 9.629 3.541 -13.584 1.00 79.44 106 PRO A N 1
ATOM 773 C CA . PRO A 1 106 ? 11.020 3.112 -13.768 1.00 79.44 106 PRO A CA 1
ATOM 774 C C . PRO A 1 106 ? 12.039 4.265 -13.806 1.00 79.44 106 PRO A C 1
ATOM 776 O O . PRO A 1 106 ? 13.233 4.020 -13.688 1.00 79.44 106 PRO A O 1
ATOM 779 N N . ASP A 1 107 ? 11.589 5.507 -13.993 1.00 79.88 107 ASP A N 1
ATOM 780 C CA . ASP A 1 107 ? 12.412 6.718 -14.065 1.00 79.88 107 ASP A CA 1
ATOM 781 C C . ASP A 1 107 ? 12.758 7.325 -12.696 1.00 79.88 107 ASP A C 1
ATOM 783 O O . ASP A 1 107 ? 13.510 8.297 -12.635 1.00 79.88 107 ASP A O 1
ATOM 787 N N . ARG A 1 108 ? 12.232 6.774 -11.597 1.00 82.56 108 ARG A N 1
ATOM 788 C CA . ARG A 1 108 ? 12.498 7.267 -10.240 1.00 82.56 108 ARG A CA 1
ATOM 789 C C . ARG A 1 108 ? 13.286 6.269 -9.404 1.00 82.56 108 ARG A C 1
ATOM 791 O O . ARG A 1 108 ? 13.248 5.058 -9.623 1.00 82.56 108 ARG A O 1
ATOM 798 N N . SER A 1 109 ? 13.958 6.782 -8.380 1.00 88.06 109 SER A N 1
ATOM 799 C CA . SER A 1 109 ? 14.673 5.956 -7.408 1.00 88.06 109 SER A CA 1
ATOM 800 C C . SER A 1 109 ? 13.712 5.051 -6.640 1.00 88.06 109 SER A C 1
ATOM 802 O O . SER A 1 109 ? 12.579 5.435 -6.341 1.00 88.06 109 SER A O 1
ATOM 804 N N . SER A 1 110 ? 14.157 3.838 -6.306 1.00 90.25 110 SER A N 1
ATOM 805 C CA . SER A 1 110 ? 13.406 2.960 -5.405 1.00 90.25 110 SER A CA 1
ATOM 806 C C . SER A 1 110 ? 13.144 3.653 -4.063 1.00 90.25 110 SER A C 1
ATOM 808 O O . SER A 1 110 ? 14.003 4.426 -3.627 1.00 90.25 110 SER A O 1
ATOM 810 N N . PRO A 1 111 ? 12.031 3.341 -3.379 1.00 94.25 111 PRO A N 1
ATOM 811 C CA . PRO A 1 111 ? 11.752 3.897 -2.067 1.00 94.25 111 PRO A CA 1
ATOM 812 C C . PRO A 1 111 ? 12.894 3.707 -1.073 1.00 94.25 111 PRO A C 1
ATOM 814 O O . PRO A 1 111 ? 13.480 2.622 -0.968 1.00 94.25 111 PRO A O 1
ATOM 817 N N . SER A 1 112 ? 13.191 4.767 -0.331 1.00 94.81 112 SER A N 1
ATOM 818 C CA . SER A 1 112 ? 14.131 4.710 0.783 1.00 94.81 112 SER A CA 1
ATOM 819 C C . SER A 1 112 ? 13.519 3.982 1.985 1.00 94.81 112 SER A C 1
ATOM 821 O O . SER A 1 112 ? 12.299 3.859 2.126 1.00 94.81 112 SER A O 1
ATOM 823 N N . ALA A 1 113 ? 14.370 3.465 2.874 1.00 95.31 113 ALA A N 1
ATOM 824 C CA . ALA A 1 113 ? 13.899 2.912 4.138 1.00 95.31 113 ALA A CA 1
ATOM 825 C C . ALA A 1 113 ? 13.228 4.018 4.968 1.00 95.31 113 ALA A C 1
ATOM 827 O O . ALA A 1 113 ? 13.801 5.087 5.174 1.00 95.31 113 ALA A O 1
ATOM 828 N N . GLY A 1 114 ? 12.009 3.764 5.438 1.00 95.06 114 GLY A N 1
ATOM 829 C CA . GLY A 1 114 ? 11.184 4.754 6.127 1.00 95.06 114 GLY A CA 1
ATOM 830 C C . GLY A 1 114 ? 10.359 5.651 5.199 1.00 95.06 114 GLY A C 1
ATOM 831 O O . GLY A 1 114 ? 9.619 6.496 5.711 1.00 95.06 114 GLY A O 1
ATOM 832 N N . ALA A 1 115 ? 10.434 5.474 3.872 1.00 95.81 115 ALA A N 1
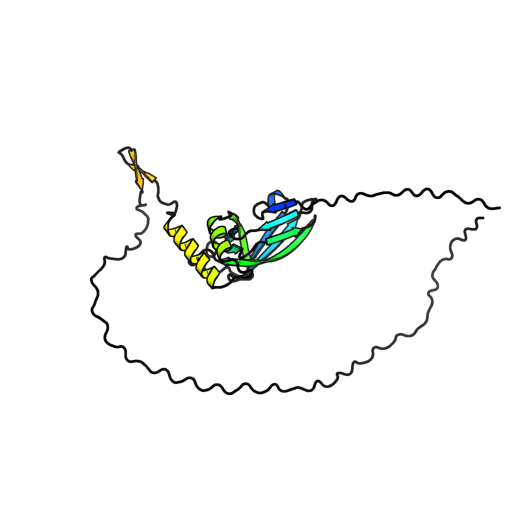ATOM 833 C CA . ALA A 1 115 ? 9.565 6.185 2.938 1.00 95.81 115 ALA A CA 1
ATOM 834 C C . ALA A 1 115 ? 8.094 5.918 3.274 1.00 95.81 115 ALA A C 1
ATOM 836 O O . ALA A 1 115 ? 7.711 4.785 3.581 1.00 95.81 115 ALA A O 1
ATOM 837 N N . ARG A 1 116 ? 7.279 6.976 3.235 1.00 97.25 116 ARG A N 1
ATOM 838 C CA . ARG A 1 116 ? 5.861 6.933 3.602 1.00 97.25 116 ARG A CA 1
ATOM 839 C C . ARG A 1 116 ? 4.979 7.135 2.390 1.00 97.25 116 ARG A C 1
ATOM 841 O O . ARG A 1 116 ? 5.289 7.964 1.534 1.00 97.25 116 ARG A O 1
ATOM 848 N N . PHE A 1 117 ? 3.848 6.443 2.392 1.00 96.19 117 PHE A N 1
ATOM 849 C CA . PHE A 1 117 ? 2.908 6.473 1.283 1.00 96.19 117 PHE A CA 1
ATOM 850 C C . PHE A 1 117 ? 1.527 6.923 1.728 1.00 96.19 117 PHE A C 1
ATOM 852 O O . PHE A 1 117 ? 1.086 6.632 2.843 1.00 96.19 117 PHE A O 1
ATOM 859 N N . ASP A 1 118 ? 0.843 7.609 0.826 1.00 95.69 118 ASP A N 1
ATOM 860 C CA . ASP A 1 118 ? -0.588 7.844 0.905 1.00 95.69 118 ASP A CA 1
ATOM 861 C C . ASP A 1 118 ? -1.324 6.828 0.025 1.00 95.69 118 ASP A C 1
ATOM 863 O O . ASP A 1 118 ? -0.792 6.333 -0.970 1.00 95.69 118 ASP A O 1
ATOM 867 N N . VAL A 1 119 ? -2.546 6.467 0.421 1.00 93.50 119 VAL A N 1
ATOM 868 C CA . VAL A 1 119 ? -3.387 5.574 -0.383 1.00 93.50 119 VAL A CA 1
ATOM 869 C C . VAL A 1 119 ? -3.933 6.388 -1.551 1.00 93.50 119 VAL A C 1
ATOM 871 O O . VAL A 1 119 ? -4.724 7.309 -1.349 1.00 93.50 119 VAL A O 1
ATOM 874 N N . GLY A 1 120 ? -3.465 6.068 -2.752 1.00 89.75 120 GLY A N 1
ATOM 875 C CA . GLY A 1 120 ? -3.870 6.701 -3.997 1.00 89.75 120 GLY A CA 1
ATOM 876 C C . GLY A 1 120 ? -5.084 6.029 -4.633 1.00 89.75 120 GLY A C 1
ATOM 877 O O . GLY A 1 120 ? -5.784 5.210 -4.032 1.00 89.75 120 GLY A O 1
ATOM 878 N N . GLN A 1 121 ? -5.335 6.392 -5.889 1.00 86.19 121 GLN A N 1
ATOM 879 C CA . GLN A 1 121 ? -6.461 5.865 -6.659 1.00 86.19 121 GLN A CA 1
ATOM 880 C C . GLN A 1 121 ? -6.259 4.396 -7.054 1.00 86.19 121 GLN A C 1
ATOM 882 O O . GLN A 1 121 ? -5.142 3.915 -7.255 1.00 86.19 121 GLN A O 1
ATOM 887 N N . PHE A 1 122 ? -7.374 3.684 -7.202 1.00 89.94 122 PHE A N 1
ATOM 888 C CA . PHE A 1 122 ? -7.376 2.349 -7.785 1.00 89.94 122 PHE A CA 1
ATOM 889 C C . PHE A 1 122 ? -7.291 2.434 -9.310 1.00 89.94 122 PHE A C 1
ATOM 891 O O . PHE A 1 122 ? -8.121 3.074 -9.956 1.00 89.94 122 PHE A O 1
ATOM 898 N N . ASP A 1 123 ? -6.314 1.745 -9.889 1.00 90.75 123 ASP A N 1
ATOM 899 C CA . ASP A 1 123 ? -6.123 1.664 -11.328 1.00 90.75 123 ASP A CA 1
ATOM 900 C C . ASP A 1 123 ? -6.608 0.310 -11.854 1.00 90.75 123 ASP A C 1
ATOM 902 O O . ASP A 1 123 ? -5.940 -0.716 -11.716 1.00 90.75 123 ASP A O 1
ATOM 906 N N . SER A 1 124 ? -7.779 0.308 -12.495 1.00 89.69 124 SER A N 1
ATOM 907 C CA . SER A 1 124 ? -8.394 -0.913 -13.023 1.00 89.69 124 SER A CA 1
ATOM 908 C C . SER A 1 124 ? -7.571 -1.587 -14.119 1.00 89.69 124 SER A C 1
ATOM 910 O O . SER A 1 124 ? -7.524 -2.811 -14.172 1.00 89.69 124 SER A O 1
ATOM 912 N N . GLY A 1 125 ? -6.876 -0.824 -14.967 1.00 90.38 125 GLY A N 1
ATOM 913 C CA . GLY A 1 125 ? -6.057 -1.414 -16.027 1.00 90.38 125 GLY A CA 1
ATOM 914 C C . GLY A 1 125 ? -4.780 -2.036 -15.475 1.00 90.38 125 GLY A C 1
ATOM 915 O O . GLY A 1 125 ? -4.369 -3.101 -15.935 1.00 90.38 125 GLY A O 1
ATOM 916 N N . LEU A 1 126 ? -4.184 -1.403 -14.460 1.00 90.56 126 LEU A N 1
ATOM 917 C CA . LEU A 1 126 ? -3.072 -1.993 -13.720 1.00 90.56 126 LEU A CA 1
ATOM 918 C C . LEU A 1 126 ? -3.534 -3.268 -13.001 1.00 90.56 126 LEU A C 1
ATOM 920 O O . LEU A 1 126 ? -2.879 -4.300 -13.110 1.00 90.56 126 LEU A O 1
ATOM 924 N N . ALA A 1 127 ? -4.698 -3.229 -12.348 1.00 89.88 127 ALA A N 1
ATOM 925 C CA . ALA A 1 127 ? -5.293 -4.382 -11.678 1.00 89.88 127 ALA A CA 1
ATOM 926 C C . ALA A 1 127 ? -5.557 -5.554 -12.636 1.00 89.88 127 ALA A C 1
ATOM 928 O O . ALA A 1 127 ? -5.232 -6.697 -12.315 1.00 89.88 127 ALA A O 1
ATOM 929 N 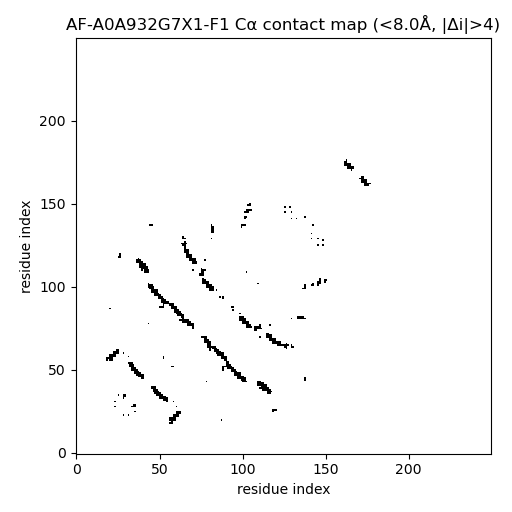N . ASP A 1 128 ? -6.121 -5.288 -13.816 1.00 89.38 128 ASP A N 1
ATOM 930 C CA . ASP A 1 128 ? -6.405 -6.312 -14.825 1.00 89.38 128 ASP A CA 1
ATOM 931 C C . ASP A 1 128 ? -5.116 -6.924 -15.387 1.00 89.38 128 ASP A C 1
ATOM 933 O O . ASP A 1 128 ? -5.012 -8.148 -15.504 1.00 89.38 128 ASP A O 1
ATOM 937 N N . MET A 1 129 ? -4.102 -6.092 -15.652 1.00 89.12 129 MET A N 1
ATOM 938 C CA . MET A 1 129 ? -2.774 -6.557 -16.059 1.00 89.12 129 MET A CA 1
ATOM 939 C C . MET A 1 129 ? -2.162 -7.476 -14.996 1.00 89.12 129 MET A C 1
ATOM 941 O O . MET A 1 129 ? -1.656 -8.553 -15.320 1.00 89.12 129 MET A O 1
ATOM 945 N N . MET A 1 130 ? -2.268 -7.093 -13.723 1.00 87.19 130 MET A N 1
ATOM 946 C CA . MET A 1 130 ? -1.751 -7.882 -12.608 1.00 87.19 130 MET A CA 1
ATOM 947 C C . MET A 1 130 ? -2.539 -9.172 -12.378 1.00 87.19 130 MET A C 1
ATOM 949 O O . MET A 1 130 ? -1.936 -10.194 -12.067 1.00 87.19 130 MET A O 1
ATOM 953 N N . ARG A 1 131 ? -3.862 -9.177 -12.582 1.00 84.38 131 ARG A N 1
ATOM 954 C CA . ARG A 1 131 ? -4.697 -10.385 -12.451 1.00 84.38 131 ARG A CA 1
ATOM 955 C C . ARG A 1 131 ? -4.285 -11.474 -13.444 1.00 84.38 131 ARG A C 1
ATOM 957 O O . ARG A 1 131 ? -4.305 -12.648 -13.099 1.00 84.38 131 ARG A O 1
ATOM 964 N N . GLY A 1 132 ? -3.863 -11.091 -14.650 1.00 76.19 132 GLY A N 1
ATOM 965 C CA . GLY A 1 132 ? -3.337 -12.024 -15.653 1.00 76.19 132 GLY A CA 1
ATOM 966 C C . GLY A 1 132 ? -1.935 -12.569 -15.350 1.00 76.19 132 GLY A C 1
ATOM 967 O O . GLY A 1 132 ? -1.472 -13.467 -16.050 1.00 76.19 132 GLY A O 1
ATOM 968 N N . ARG A 1 133 ? -1.246 -12.028 -14.337 1.00 74.12 133 ARG A N 1
ATOM 969 C CA . ARG A 1 133 ? 0.153 -12.342 -13.994 1.00 74.12 133 ARG A CA 1
ATOM 970 C C . ARG A 1 133 ? 0.350 -12.674 -12.513 1.00 74.12 133 ARG A C 1
ATOM 972 O O . ARG A 1 133 ? 1.483 -12.765 -12.058 1.00 74.12 133 ARG A O 1
ATOM 979 N N . SER A 1 134 ? -0.733 -12.824 -11.748 1.00 58.91 134 SER A N 1
ATOM 980 C CA . SER A 1 134 ? -0.667 -12.814 -10.289 1.00 58.91 134 SER A CA 1
ATOM 981 C C . SER A 1 134 ? 0.068 -14.036 -9.737 1.00 58.91 134 SER 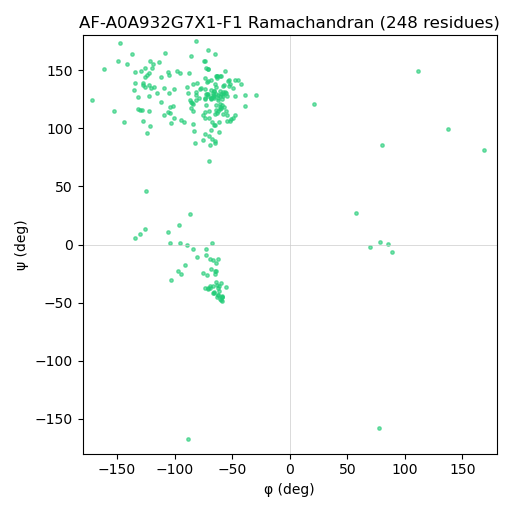A C 1
ATOM 983 O O . SER A 1 134 ? -0.486 -15.135 -9.671 1.00 58.91 134 SER A O 1
ATOM 985 N N . SER A 1 135 ? 1.297 -13.822 -9.282 1.00 58.19 135 SER A N 1
ATOM 986 C CA . SER A 1 135 ? 1.982 -14.674 -8.320 1.00 58.19 135 SER A CA 1
ATOM 987 C C . SER A 1 135 ? 1.778 -14.077 -6.917 1.00 58.19 135 SER A C 1
ATOM 989 O O . SER A 1 135 ? 1.659 -12.865 -6.745 1.00 58.19 135 SER A O 1
ATOM 991 N N . ALA A 1 136 ? 1.704 -14.914 -5.877 1.00 56.28 136 ALA A N 1
ATOM 992 C CA . ALA A 1 136 ? 1.506 -14.450 -4.494 1.00 56.28 136 ALA A CA 1
ATOM 993 C C . ALA A 1 136 ? 2.711 -13.666 -3.921 1.00 56.28 136 ALA A C 1
ATOM 995 O O . ALA A 1 136 ? 2.706 -13.294 -2.749 1.00 56.28 136 ALA A O 1
ATOM 996 N N . ARG A 1 137 ? 3.775 -13.456 -4.707 1.00 64.50 137 ARG A N 1
ATOM 997 C CA . ARG A 1 137 ? 5.028 -12.814 -4.295 1.00 64.50 137 ARG A CA 1
ATOM 998 C C . ARG A 1 137 ? 5.456 -11.802 -5.348 1.00 64.50 137 ARG A C 1
ATOM 1000 O O . ARG A 1 137 ? 5.219 -12.017 -6.524 1.00 64.50 137 ARG A O 1
ATOM 1007 N N . ALA A 1 138 ? 6.113 -10.725 -4.926 1.00 69.31 138 ALA A N 1
ATOM 1008 C CA . ALA A 1 138 ? 6.718 -9.795 -5.869 1.00 69.31 138 ALA A CA 1
ATOM 1009 C C . ALA A 1 138 ? 7.844 -10.499 -6.653 1.00 69.31 138 ALA A C 1
ATOM 1011 O O . ALA A 1 138 ? 8.830 -10.921 -6.049 1.00 69.31 138 ALA A O 1
ATOM 1012 N N . ASP A 1 139 ? 7.703 -10.645 -7.974 1.00 82.31 139 ASP A N 1
ATOM 1013 C CA . ASP A 1 139 ? 8.728 -11.231 -8.847 1.00 82.31 139 ASP A CA 1
ATOM 1014 C C . ASP A 1 139 ? 9.223 -10.251 -9.926 1.00 82.31 139 ASP A C 1
ATOM 1016 O O . ASP A 1 139 ? 8.534 -9.307 -10.318 1.00 82.31 139 ASP A O 1
ATOM 1020 N N . GLY A 1 140 ? 10.449 -10.471 -10.413 1.00 84.12 140 GLY A N 1
ATOM 1021 C CA . GLY A 1 140 ? 11.091 -9.571 -11.376 1.00 84.12 140 GLY A CA 1
ATOM 1022 C C . GLY A 1 140 ? 10.371 -9.485 -12.726 1.00 84.12 140 GLY A C 1
ATOM 1023 O O . GLY A 1 140 ? 10.354 -8.420 -13.336 1.00 84.12 140 GLY A O 1
ATOM 1024 N N . SER A 1 141 ? 9.727 -10.567 -13.178 1.00 86.38 141 SER A N 1
ATOM 1025 C CA . SER A 1 141 ? 9.016 -10.583 -14.463 1.00 86.38 141 SER A CA 1
ATOM 1026 C C . SER A 1 141 ? 7.744 -9.736 -14.418 1.00 86.38 141 SER A C 1
ATOM 1028 O O . SER A 1 141 ? 7.446 -8.991 -15.355 1.00 86.38 141 SER A O 1
ATOM 1030 N N . THR A 1 142 ? 7.033 -9.782 -13.292 1.00 87.69 142 THR A N 1
ATOM 1031 C CA . THR A 1 142 ? 5.866 -8.945 -13.032 1.00 87.69 142 THR A CA 1
ATOM 1032 C C . THR A 1 142 ? 6.279 -7.492 -12.800 1.00 87.69 142 THR A C 1
ATOM 1034 O O . THR A 1 142 ? 5.630 -6.594 -13.329 1.00 87.69 142 THR A O 1
ATOM 1037 N N . GLN A 1 143 ? 7.403 -7.232 -12.123 1.00 90.06 143 GLN A N 1
ATOM 1038 C CA . GLN A 1 143 ? 7.952 -5.877 -11.990 1.00 90.06 143 GLN A CA 1
ATOM 1039 C C . GLN A 1 143 ? 8.267 -5.242 -13.357 1.00 90.06 143 GLN A C 1
ATOM 1041 O O . GLN A 1 143 ? 7.891 -4.093 -13.604 1.00 90.06 143 GLN A O 1
ATOM 1046 N N . SER A 1 144 ? 8.909 -5.979 -14.271 1.00 89.06 144 SER A N 1
ATOM 1047 C CA . SER A 1 144 ? 9.142 -5.502 -15.642 1.00 89.06 144 SER A CA 1
ATOM 1048 C C . SER A 1 144 ? 7.829 -5.240 -16.385 1.00 89.06 144 SER A C 1
ATOM 1050 O O . SER A 1 144 ? 7.695 -4.220 -17.056 1.00 89.06 144 SER A O 1
ATOM 1052 N N . ALA A 1 145 ? 6.827 -6.105 -16.202 1.00 89.62 145 ALA A N 1
ATOM 1053 C CA . ALA A 1 145 ? 5.502 -5.938 -16.792 1.00 89.62 145 ALA A CA 1
ATOM 1054 C C . ALA A 1 145 ? 4.784 -4.669 -16.321 1.00 89.62 145 ALA A C 1
ATOM 1056 O O . ALA A 1 145 ? 4.183 -3.966 -17.133 1.00 89.62 145 ALA A O 1
ATOM 1057 N N . VAL A 1 146 ? 4.853 -4.377 -15.018 1.00 90.44 146 VAL A N 1
ATOM 1058 C CA . VAL A 1 146 ? 4.303 -3.150 -14.428 1.00 90.44 146 VAL A CA 1
ATOM 1059 C C . VAL A 1 146 ? 4.966 -1.936 -15.070 1.00 90.44 146 VAL A C 1
ATOM 1061 O O . VAL A 1 146 ? 4.271 -1.031 -15.527 1.00 90.44 146 VAL A O 1
ATOM 1064 N N . TRP A 1 147 ? 6.295 -1.927 -15.184 1.00 91.06 147 TRP A N 1
ATOM 1065 C CA . TRP A 1 147 ? 7.003 -0.817 -15.821 1.00 91.06 147 TRP A CA 1
ATOM 1066 C C . TRP A 1 147 ? 6.644 -0.635 -17.294 1.00 91.06 147 TRP A C 1
ATOM 1068 O O . TRP A 1 147 ? 6.422 0.499 -17.716 1.00 91.06 147 TRP A O 1
ATOM 1078 N N . ASP A 1 148 ? 6.547 -1.712 -18.071 1.00 90.62 148 ASP A N 1
ATOM 1079 C CA . ASP A 1 148 ? 6.160 -1.623 -19.481 1.00 90.62 148 ASP A CA 1
ATOM 1080 C C . ASP A 1 148 ? 4.713 -1.138 -19.640 1.00 90.62 148 ASP A C 1
ATOM 1082 O O . ASP A 1 148 ? 4.437 -0.270 -20.471 1.00 90.62 148 ASP A O 1
ATOM 1086 N N . PHE A 1 149 ? 3.796 -1.622 -18.796 1.00 90.75 149 PHE A N 1
ATOM 1087 C CA . PHE A 1 149 ? 2.412 -1.151 -18.755 1.00 90.75 149 PHE A CA 1
ATOM 1088 C C . PHE A 1 149 ? 2.335 0.355 -18.468 1.00 90.75 149 PHE A C 1
ATOM 1090 O O . PHE A 1 149 ? 1.677 1.102 -19.198 1.00 90.75 149 PHE A O 1
ATOM 1097 N N . MET A 1 150 ? 3.054 0.822 -17.446 1.00 89.25 150 MET A N 1
ATOM 1098 C CA . MET A 1 150 ? 3.054 2.231 -17.048 1.00 89.25 150 MET A CA 1
ATOM 1099 C C . MET A 1 150 ? 3.746 3.127 -18.074 1.00 89.25 150 MET A C 1
ATOM 1101 O O . MET A 1 150 ? 3.271 4.232 -18.347 1.00 89.25 150 MET A O 1
ATOM 1105 N N . ARG A 1 151 ? 4.828 2.650 -18.702 1.00 88.6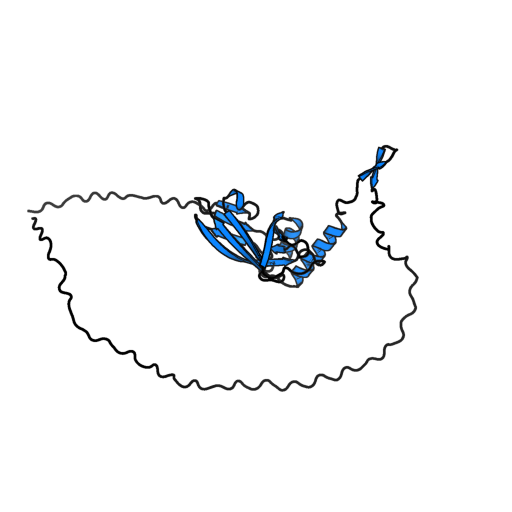2 151 ARG A N 1
ATOM 1106 C CA . ARG A 1 151 ? 5.487 3.356 -19.807 1.00 88.62 151 ARG A CA 1
ATOM 1107 C C . ARG A 1 151 ? 4.516 3.541 -20.972 1.00 88.62 151 ARG A C 1
ATOM 1109 O O . ARG A 1 151 ? 4.363 4.660 -21.449 1.00 88.62 151 ARG A O 1
ATOM 1116 N N . ASN A 1 152 ? 3.801 2.488 -21.366 1.00 86.00 152 ASN A N 1
ATOM 1117 C CA . ASN A 1 152 ? 2.847 2.543 -22.474 1.00 86.00 152 ASN A CA 1
ATOM 1118 C C . ASN A 1 152 ? 1.642 3.446 -22.176 1.00 86.00 152 ASN A C 1
ATOM 1120 O O . ASN A 1 152 ? 1.183 4.159 -23.065 1.00 86.00 152 ASN A O 1
ATOM 1124 N N . ARG A 1 153 ? 1.160 3.496 -20.928 1.00 79.56 153 ARG A N 1
ATOM 1125 C CA . ARG A 1 153 ? 0.105 4.445 -20.535 1.00 79.56 153 ARG A CA 1
ATOM 1126 C C . ARG A 1 153 ? 0.549 5.902 -20.582 1.00 79.56 153 ARG A C 1
ATOM 1128 O O . ARG A 1 153 ? -0.198 6.745 -21.075 1.00 79.56 153 ARG A O 1
ATOM 1135 N N . ASN A 1 154 ? 1.764 6.194 -20.126 1.00 64.00 154 ASN A N 1
ATOM 1136 C CA . ASN A 1 154 ? 2.320 7.548 -20.172 1.00 64.00 154 ASN A CA 1
ATOM 1137 C C . ASN A 1 154 ? 2.617 8.027 -21.604 1.00 64.00 154 ASN A C 1
ATOM 1139 O O . ASN A 1 154 ? 2.679 9.229 -21.838 1.00 64.00 154 ASN A O 1
ATOM 1143 N N . VAL A 1 155 ? 2.772 7.113 -22.568 1.00 52.22 155 VAL A N 1
ATOM 1144 C CA . VAL A 1 155 ? 2.890 7.451 -23.999 1.00 52.22 155 VAL A CA 1
ATOM 1145 C C . VAL A 1 155 ? 1.529 7.832 -24.606 1.00 52.22 155 VAL A C 1
ATOM 1147 O O . VAL A 1 155 ? 1.485 8.584 -25.576 1.00 52.22 155 VAL A O 1
ATOM 1150 N N . VAL A 1 156 ? 0.414 7.371 -24.023 1.00 40.50 156 VAL A N 1
ATOM 1151 C CA . VAL A 1 156 ? -0.950 7.619 -24.531 1.00 40.50 156 VAL A CA 1
ATOM 1152 C C . VAL A 1 156 ? -1.648 8.794 -23.827 1.00 40.50 156 VAL A C 1
ATOM 1154 O O . VAL A 1 156 ? -2.530 9.413 -24.418 1.00 40.50 156 VAL A O 1
ATOM 1157 N N . GLN A 1 157 ? -1.246 9.168 -22.607 1.00 33.22 157 GLN A N 1
ATOM 1158 C CA . GLN A 1 157 ? -1.735 10.386 -21.950 1.00 33.22 157 GLN A CA 1
ATOM 1159 C C . GLN A 1 157 ? -0.714 11.528 -22.058 1.00 33.22 157 GLN A C 1
ATOM 1161 O O . GLN A 1 157 ? 0.304 11.499 -21.362 1.00 33.22 157 GLN A O 1
ATOM 1166 N N . PRO A 1 158 ? -0.965 12.578 -22.867 1.00 31.97 158 PRO A N 1
ATOM 1167 C CA . PRO A 1 158 ? -0.191 13.802 -22.740 1.00 31.97 158 PRO A CA 1
ATOM 1168 C C . PRO A 1 158 ? -0.380 14.344 -21.320 1.00 31.97 158 PRO A C 1
ATOM 1170 O O . PRO A 1 158 ? -1.506 14.481 -20.839 1.00 31.97 158 PRO A O 1
ATOM 1173 N N . ARG A 1 159 ? 0.733 14.658 -20.640 1.00 35.81 159 ARG A N 1
ATOM 1174 C CA . ARG A 1 159 ? 0.715 15.435 -19.391 1.00 35.81 159 ARG A CA 1
ATOM 1175 C C . ARG A 1 159 ? -0.227 16.636 -19.576 1.00 35.81 159 ARG A C 1
ATOM 1177 O O . ARG A 1 159 ? -0.165 17.257 -20.643 1.00 35.81 159 ARG A O 1
ATOM 1184 N N . PRO A 1 160 ? -1.026 17.031 -18.568 1.00 37.94 160 PRO A N 1
ATOM 1185 C CA . PRO A 1 160 ? -1.776 18.283 -18.598 1.00 37.94 160 PRO A CA 1
ATOM 1186 C C . PRO A 1 160 ? -0.799 19.465 -18.476 1.00 37.94 160 PRO A C 1
ATOM 1188 O O . PRO A 1 160 ? -0.664 20.106 -17.444 1.00 37.94 160 PRO A O 1
ATOM 1191 N N . ALA A 1 161 ? -0.052 19.703 -19.547 1.00 43.31 161 ALA A N 1
ATOM 1192 C CA . ALA A 1 161 ? 0.719 20.904 -19.828 1.00 43.31 161 ALA A CA 1
ATOM 1193 C C . ALA A 1 161 ? 0.507 21.354 -21.284 1.00 43.31 161 ALA A C 1
ATOM 1195 O O . ALA A 1 161 ? 1.141 22.303 -21.737 1.00 43.31 161 ALA A O 1
ATOM 1196 N N . GLN A 1 162 ? -0.397 20.704 -22.026 1.00 44.16 162 GLN A N 1
ATOM 1197 C CA . GLN A 1 162 ? -0.906 21.261 -23.271 1.00 44.16 162 GLN A CA 1
ATOM 1198 C C . GLN A 1 162 ? -2.016 22.245 -22.917 1.00 44.16 162 GLN A C 1
ATOM 1200 O O . GLN A 1 162 ? -3.185 21.882 -22.814 1.00 44.16 162 GLN A O 1
ATOM 1205 N N . LEU A 1 163 ? -1.616 23.493 -22.670 1.00 45.78 163 LEU A N 1
ATOM 1206 C CA . LEU A 1 163 ? -2.520 24.636 -22.687 1.00 45.78 163 LEU A CA 1
ATOM 1207 C C . LEU A 1 163 ? -3.272 24.603 -24.024 1.00 45.78 163 LEU A C 1
ATOM 1209 O O . LEU A 1 163 ? -2.696 24.850 -25.085 1.00 45.78 163 LEU A O 1
ATOM 1213 N N . GLN A 1 164 ? -4.548 24.230 -23.972 1.00 52.59 164 GLN A N 1
ATOM 1214 C CA . GLN A 1 164 ? -5.459 24.412 -25.090 1.00 52.59 164 GLN A CA 1
ATOM 1215 C C . GLN A 1 164 ? -5.707 25.914 -25.205 1.00 52.59 164 GLN A C 1
ATOM 1217 O O . GLN A 1 164 ? -6.251 26.529 -24.290 1.00 52.59 164 GLN A O 1
ATOM 1222 N N . CYS A 1 165 ? -5.273 26.508 -26.308 1.00 54.12 165 CYS A N 1
ATOM 1223 C CA . CYS A 1 165 ? -5.616 27.880 -26.643 1.00 54.12 165 CYS A CA 1
ATOM 1224 C C . CYS A 1 165 ? -6.655 27.867 -27.756 1.00 54.12 165 CYS A C 1
ATOM 1226 O O . CYS A 1 165 ? -6.605 27.030 -28.659 1.00 54.12 165 CYS A O 1
ATOM 1228 N N . VAL A 1 166 ? -7.566 28.831 -27.725 1.00 54.16 166 VAL A N 1
ATOM 1229 C CA . VAL A 1 166 ? -8.468 29.093 -28.845 1.00 54.16 166 VAL A CA 1
ATOM 1230 C C . VAL A 1 166 ? -7.732 30.008 -29.822 1.00 54.16 166 VAL A C 1
ATOM 1232 O O . VAL A 1 166 ? -7.258 31.078 -29.437 1.00 54.16 166 VAL A O 1
ATOM 1235 N N . GLY A 1 167 ? -7.571 29.558 -31.066 1.00 61.59 167 GLY A N 1
ATOM 1236 C CA . GLY A 1 167 ? -7.017 30.373 -32.142 1.00 61.59 167 GLY A CA 1
ATOM 1237 C C . GLY A 1 167 ? -7.932 31.559 -32.480 1.00 61.59 167 GLY A C 1
ATOM 1238 O O . GLY A 1 167 ? -9.106 31.561 -32.111 1.00 61.59 167 GLY A O 1
ATOM 1239 N N . PRO A 1 168 ? -7.436 32.577 -33.201 1.00 57.97 168 PRO A N 1
ATOM 1240 C CA . PRO A 1 168 ? -8.243 33.735 -33.612 1.00 57.97 168 PRO A CA 1
ATOM 1241 C C . PRO A 1 168 ? -9.423 33.367 -34.536 1.00 57.97 168 PRO A C 1
ATOM 1243 O O . PRO A 1 168 ? -10.317 34.177 -34.749 1.00 57.97 168 PRO A O 1
ATOM 1246 N N . ASP A 1 169 ? -9.428 32.142 -35.061 1.00 72.69 169 ASP A N 1
ATOM 1247 C CA . ASP A 1 169 ? -10.475 31.497 -35.854 1.00 72.69 169 ASP A CA 1
ATOM 1248 C C . ASP A 1 169 ? -11.518 30.737 -35.003 1.00 72.69 169 ASP A C 1
ATOM 1250 O O . ASP A 1 169 ? -12.443 30.143 -35.553 1.00 72.69 169 ASP A O 1
ATOM 1254 N N . GLY A 1 170 ? -11.386 30.723 -33.672 1.00 61.25 170 GLY A N 1
ATOM 1255 C CA . GLY A 1 170 ? -12.253 29.948 -32.775 1.00 61.25 170 GLY A CA 1
ATOM 1256 C C . GLY A 1 170 ? -11.915 28.451 -32.718 1.00 61.25 170 GLY A C 1
ATOM 1257 O O . GLY A 1 170 ? -12.590 27.696 -32.019 1.00 61.25 170 GLY A O 1
ATOM 1258 N N . GLY A 1 171 ? -10.871 28.008 -33.427 1.00 53.16 171 GLY A N 1
ATOM 1259 C CA . GLY A 1 171 ? -10.423 26.618 -33.438 1.00 53.16 171 GLY A CA 1
ATOM 1260 C C . GLY A 1 171 ? -9.579 26.271 -32.212 1.00 53.16 171 GLY A C 1
ATOM 1261 O O . GLY A 1 171 ? -8.715 27.040 -31.790 1.00 53.16 171 GLY A O 1
ATOM 1262 N N . LEU A 1 172 ? -9.798 25.086 -31.647 1.00 49.25 172 LEU A N 1
ATOM 1263 C CA . LEU A 1 172 ? -9.023 24.571 -30.518 1.00 49.25 172 LEU A CA 1
ATOM 1264 C C . LEU A 1 172 ? -7.614 24.171 -30.998 1.00 49.25 172 LEU A C 1
ATOM 1266 O O . LEU A 1 172 ? -7.481 23.322 -31.880 1.00 49.25 172 LEU A O 1
ATOM 1270 N N . ARG A 1 173 ? -6.558 24.783 -30.447 1.00 59.25 173 ARG A N 1
ATOM 1271 C CA . ARG A 1 173 ? -5.154 24.497 -30.799 1.00 59.25 173 ARG A CA 1
ATOM 1272 C C . ARG A 1 173 ? -4.323 24.148 -29.567 1.00 59.25 173 ARG A C 1
ATOM 1274 O O . ARG A 1 173 ? -4.586 24.608 -28.458 1.00 59.25 173 ARG A O 1
ATOM 1281 N N . ILE A 1 174 ? -3.283 23.347 -29.782 1.00 55.28 174 ILE A N 1
ATOM 1282 C CA . ILE A 1 174 ? -2.277 23.025 -28.765 1.00 55.28 174 ILE A CA 1
ATOM 1283 C C . ILE A 1 174 ? -1.235 24.148 -28.764 1.00 55.28 174 ILE A C 1
ATOM 1285 O O . ILE A 1 174 ? -0.516 24.319 -29.749 1.00 55.28 174 ILE A O 1
ATOM 1289 N N . CYS A 1 175 ? -1.139 24.906 -27.672 1.00 49.84 175 CYS A N 1
ATOM 1290 C CA . CYS A 1 175 ? -0.061 25.871 -27.488 1.00 49.84 175 CYS A CA 1
ATOM 1291 C C . CYS A 1 175 ? 1.162 25.197 -26.875 1.00 49.84 175 CYS A C 1
ATOM 1293 O O . CYS A 1 175 ? 1.099 24.621 -25.788 1.00 49.84 175 CYS A O 1
ATOM 1295 N N . VAL A 1 176 ? 2.300 25.323 -27.552 1.00 48.69 176 VAL A N 1
ATOM 1296 C CA . VAL A 1 176 ? 3.605 25.014 -26.967 1.00 48.69 176 VAL A CA 1
ATOM 1297 C C . VAL A 1 176 ? 4.031 26.234 -26.151 1.00 48.69 176 VAL A C 1
ATOM 1299 O O . VAL A 1 176 ? 4.055 27.343 -26.679 1.00 48.69 176 VAL A O 1
ATOM 1302 N N . ASN A 1 177 ? 4.323 26.052 -24.862 1.00 48.94 177 ASN A N 1
ATOM 1303 C CA . ASN A 1 177 ? 4.817 27.126 -24.001 1.00 48.94 177 ASN A CA 1
ATOM 1304 C C . ASN A 1 177 ? 6.152 27.667 -24.561 1.00 48.94 177 ASN A C 1
ATOM 1306 O O . ASN A 1 177 ? 7.124 26.910 -24.580 1.00 48.94 177 ASN A O 1
ATOM 1310 N N . PRO A 1 178 ? 6.244 28.942 -24.984 1.00 45.16 178 PRO A N 1
ATOM 1311 C CA . PRO A 1 178 ? 7.469 29.492 -25.568 1.00 45.16 178 PRO A CA 1
ATOM 1312 C C . PRO A 1 178 ? 8.616 29.660 -24.554 1.00 45.16 178 PRO A C 1
ATOM 1314 O O . PRO A 1 178 ? 9.755 29.846 -24.967 1.00 45.16 178 PRO A O 1
ATOM 1317 N N . ASN A 1 179 ? 8.343 29.545 -23.246 1.00 42.91 179 ASN A N 1
ATOM 1318 C CA . ASN A 1 179 ? 9.361 29.548 -22.187 1.00 42.91 179 ASN A CA 1
ATOM 1319 C C . ASN A 1 179 ? 9.810 28.140 -21.759 1.00 42.91 179 ASN A C 1
ATOM 1321 O O . ASN A 1 179 ? 10.633 28.015 -20.852 1.00 42.91 179 ASN A O 1
ATOM 1325 N N . ALA A 1 180 ? 9.284 27.073 -22.371 1.00 44.69 180 ALA A N 1
ATOM 1326 C CA . ALA A 1 180 ? 9.853 25.747 -22.183 1.00 44.69 180 ALA A CA 1
ATOM 1327 C C . ALA A 1 180 ? 11.169 25.679 -22.966 1.00 44.69 180 ALA A C 1
ATOM 1329 O O . ALA A 1 180 ? 11.174 25.765 -24.193 1.00 44.69 180 ALA A O 1
ATOM 1330 N N . THR A 1 181 ? 12.289 25.549 -22.255 1.00 35.94 181 THR A N 1
ATOM 1331 C CA . THR A 1 181 ? 13.607 25.313 -22.849 1.00 35.94 181 THR A CA 1
ATOM 1332 C C . THR A 1 181 ? 13.491 24.181 -23.874 1.00 35.94 181 THR A C 1
ATOM 1334 O O . THR A 1 181 ? 12.953 23.122 -23.533 1.00 35.94 181 THR A O 1
ATOM 1337 N N . PRO A 1 182 ? 13.950 24.367 -25.124 1.00 36.69 182 PRO A N 1
ATOM 1338 C CA . PRO A 1 182 ? 13.820 23.334 -26.136 1.00 36.69 182 PRO A CA 1
ATOM 1339 C C . PRO A 1 182 ? 14.656 22.129 -25.706 1.00 36.69 182 PRO A C 1
ATOM 1341 O O . PRO A 1 182 ? 15.885 22.184 -25.678 1.00 36.69 182 PRO A O 1
ATOM 1344 N N . VAL A 1 183 ? 13.990 21.024 -25.373 1.00 42.47 183 VAL A N 1
ATOM 1345 C CA . VAL A 1 183 ? 14.632 19.712 -25.409 1.00 42.47 183 VAL A CA 1
ATOM 1346 C C . VAL A 1 183 ? 15.008 19.503 -26.869 1.00 42.47 183 VAL A C 1
ATOM 1348 O O . VAL A 1 183 ? 14.133 19.493 -27.735 1.00 42.47 183 VAL A O 1
ATOM 1351 N N . GLN A 1 184 ? 16.310 19.440 -27.148 1.00 34.59 184 GLN A N 1
ATOM 1352 C CA . GLN A 1 184 ? 16.840 19.150 -28.474 1.00 34.59 184 GLN A CA 1
ATOM 1353 C C . GLN A 1 184 ? 16.141 17.909 -29.030 1.00 34.59 184 GLN A C 1
ATOM 1355 O O . GLN A 1 184 ? 16.363 16.788 -28.574 1.00 34.59 184 GLN A O 1
ATOM 1360 N N . ASN A 1 185 ? 15.287 18.134 -30.026 1.00 37.09 185 ASN A N 1
ATOM 1361 C CA . ASN A 1 185 ? 14.827 17.087 -30.914 1.00 37.09 185 ASN A CA 1
ATOM 1362 C C . ASN A 1 185 ? 16.058 16.464 -31.575 1.00 37.09 185 ASN A C 1
ATOM 1364 O O . ASN A 1 185 ? 16.898 17.167 -32.141 1.00 37.09 185 ASN A O 1
ATOM 1368 N N . ALA A 1 186 ? 16.143 15.141 -31.480 1.00 36.56 186 ALA A N 1
ATOM 1369 C CA . ALA A 1 186 ? 17.094 14.330 -32.214 1.00 36.56 186 ALA A CA 1
ATOM 1370 C C . ALA A 1 186 ? 17.065 14.697 -33.712 1.00 36.56 186 ALA A C 1
ATOM 1372 O O . ALA A 1 186 ? 15.977 14.835 -34.285 1.00 36.56 186 ALA A O 1
ATOM 1373 N N . PRO A 1 187 ? 18.224 14.857 -34.373 1.00 45.31 187 PRO A N 1
ATOM 1374 C CA . PRO A 1 187 ? 18.247 15.050 -35.807 1.00 45.31 187 PRO A CA 1
ATOM 1375 C C . PRO A 1 187 ? 17.882 13.743 -36.515 1.00 45.31 187 PRO A C 1
ATOM 1377 O O . PRO A 1 187 ? 18.421 12.677 -36.230 1.00 45.31 187 PRO A O 1
ATOM 1380 N N . ASN A 1 188 ? 16.926 13.888 -37.426 1.00 36.50 188 ASN A N 1
ATOM 1381 C CA . ASN A 1 188 ? 16.868 13.318 -38.766 1.00 36.50 188 ASN A CA 1
ATOM 1382 C C . ASN A 1 188 ? 17.737 12.074 -39.040 1.00 36.50 188 ASN A C 1
ATOM 1384 O O . ASN A 1 188 ? 18.966 12.114 -38.992 1.00 36.50 188 ASN A O 1
ATOM 1388 N N . VAL A 1 189 ? 17.054 11.001 -39.435 1.00 44.50 189 VAL A N 1
ATOM 1389 C CA . VAL A 1 189 ? 17.603 9.755 -39.974 1.00 44.50 189 VAL A CA 1
ATOM 1390 C C . VAL A 1 189 ? 18.637 10.051 -41.068 1.00 44.50 189 VAL A C 1
ATOM 1392 O O . VAL A 1 189 ? 18.292 10.506 -42.157 1.00 44.50 189 VAL A O 1
ATOM 1395 N N . ALA A 1 190 ? 19.907 9.766 -40.780 1.00 41.66 190 ALA A N 1
ATOM 1396 C CA . ALA A 1 190 ? 20.952 9.593 -41.783 1.00 41.66 190 ALA A CA 1
ATOM 1397 C C . ALA A 1 190 ? 20.969 8.123 -42.256 1.00 41.66 190 ALA A C 1
ATOM 1399 O O . ALA A 1 190 ? 20.669 7.229 -41.457 1.00 41.66 190 ALA A O 1
ATOM 1400 N N . PRO A 1 191 ? 21.306 7.837 -43.529 1.00 42.44 191 PRO A N 1
ATOM 1401 C CA . PRO A 1 191 ? 21.432 6.466 -44.009 1.00 42.44 191 PRO A CA 1
ATOM 1402 C C . PRO A 1 191 ? 22.565 5.724 -43.284 1.00 42.44 191 PRO A C 1
ATOM 1404 O O . PRO A 1 191 ? 23.606 6.296 -42.963 1.00 42.44 191 PRO A O 1
ATOM 1407 N N . MET A 1 192 ? 22.314 4.437 -43.036 1.00 40.28 192 MET A N 1
ATOM 1408 C CA . MET A 1 192 ? 23.192 3.454 -42.392 1.00 40.28 192 MET A CA 1
ATOM 1409 C C . MET A 1 192 ? 24.676 3.597 -42.798 1.00 40.28 192 MET A C 1
ATOM 1411 O O . MET A 1 192 ? 24.972 3.569 -43.995 1.00 40.28 192 MET A O 1
ATOM 1415 N N . PRO A 1 193 ? 25.626 3.667 -41.845 1.00 52.84 193 PRO A N 1
ATOM 1416 C CA . PRO A 1 193 ? 27.040 3.469 -42.148 1.00 52.84 193 PRO A CA 1
ATOM 1417 C C . PRO A 1 193 ? 27.320 1.990 -42.487 1.00 52.84 193 PRO A C 1
ATOM 1419 O O . PRO A 1 193 ? 26.624 1.105 -41.976 1.00 52.84 193 PRO A O 1
ATOM 1422 N N . PRO A 1 194 ? 28.328 1.689 -43.331 1.00 52.84 194 PRO A N 1
ATOM 1423 C CA . PRO A 1 194 ? 28.724 0.315 -43.602 1.00 52.84 194 PRO A CA 1
ATOM 1424 C C . PRO A 1 194 ? 29.245 -0.368 -42.331 1.00 52.84 194 PRO A C 1
ATOM 1426 O O . PRO A 1 194 ? 29.870 0.251 -41.471 1.00 52.84 194 PRO A O 1
ATOM 1429 N N . THR A 1 195 ? 28.946 -1.662 -42.258 1.00 48.28 195 THR A N 1
ATOM 1430 C CA . THR A 1 195 ? 29.315 -2.657 -41.249 1.00 48.28 195 THR A CA 1
ATOM 1431 C C . THR A 1 195 ? 30.652 -2.381 -40.546 1.00 48.28 195 THR A C 1
ATOM 1433 O O . THR A 1 195 ? 31.669 -2.241 -41.229 1.00 48.28 195 THR A O 1
ATOM 1436 N N . PRO A 1 196 ? 30.710 -2.380 -39.200 1.00 48.34 196 PRO A N 1
ATOM 1437 C CA . PRO A 1 196 ? 31.984 -2.330 -38.504 1.00 48.34 196 PRO A CA 1
ATOM 1438 C C . PRO A 1 196 ? 32.760 -3.634 -38.720 1.00 48.34 196 PRO A C 1
ATOM 1440 O O . PRO A 1 196 ? 32.277 -4.738 -38.463 1.00 48.34 196 PRO A O 1
ATOM 1443 N N . THR A 1 197 ? 33.986 -3.461 -39.205 1.00 49.31 197 THR A N 1
ATOM 1444 C CA . THR A 1 197 ? 35.083 -4.425 -39.226 1.00 49.31 197 THR A CA 1
ATOM 1445 C C . THR A 1 197 ? 35.185 -5.186 -37.902 1.00 49.31 197 THR A C 1
ATOM 1447 O O . THR A 1 197 ? 35.063 -4.603 -36.826 1.00 49.31 197 THR A O 1
ATOM 1450 N N . GLN A 1 198 ? 35.416 -6.496 -38.015 1.00 45.53 198 GLN A N 1
ATOM 1451 C CA . GLN A 1 198 ? 35.595 -7.461 -36.930 1.00 45.53 198 GLN A CA 1
ATOM 1452 C C . GLN A 1 198 ? 36.403 -6.892 -35.754 1.00 45.53 198 GLN A C 1
ATOM 1454 O O . GLN A 1 198 ? 37.576 -6.547 -35.889 1.00 45.53 198 GLN A O 1
ATOM 1459 N N . ILE A 1 199 ? 35.766 -6.845 -34.585 1.00 47.66 199 ILE A N 1
ATOM 1460 C CA . ILE A 1 199 ? 36.441 -6.666 -33.300 1.00 47.66 199 ILE A CA 1
ATOM 1461 C C . ILE A 1 199 ? 37.198 -7.975 -33.014 1.00 47.66 199 ILE A C 1
ATOM 1463 O O . ILE A 1 199 ? 36.576 -9.040 -33.080 1.00 47.66 199 ILE A O 1
ATOM 1467 N N . PRO A 1 200 ? 38.507 -7.952 -32.703 1.00 46.06 200 PRO A N 1
ATOM 1468 C CA . PRO A 1 200 ? 39.204 -9.155 -32.277 1.00 46.06 200 PRO A CA 1
ATOM 1469 C C . PRO A 1 200 ? 38.576 -9.666 -30.978 1.00 46.06 200 PRO A C 1
ATOM 1471 O O . PRO A 1 200 ? 38.447 -8.934 -29.996 1.00 46.06 200 PRO A O 1
ATOM 1474 N N . ILE A 1 201 ? 38.174 -10.936 -30.988 1.00 50.75 201 ILE A N 1
ATOM 1475 C CA . ILE A 1 201 ? 37.726 -11.658 -29.800 1.00 50.75 201 ILE A CA 1
ATOM 1476 C C . ILE A 1 201 ? 38.909 -11.691 -28.830 1.00 50.75 201 ILE A C 1
ATOM 1478 O O . ILE A 1 201 ? 39.870 -12.431 -29.033 1.00 50.75 201 ILE A O 1
ATOM 1482 N N . ILE A 1 202 ? 38.852 -10.879 -27.777 1.00 51.59 202 ILE A N 1
ATOM 1483 C CA . ILE A 1 202 ? 39.710 -11.075 -26.613 1.00 51.59 202 ILE A CA 1
ATOM 1484 C C . ILE A 1 202 ? 39.187 -12.341 -25.934 1.00 51.59 202 ILE A C 1
ATOM 1486 O O . ILE A 1 202 ? 38.080 -12.348 -25.395 1.00 51.59 202 ILE A O 1
ATOM 1490 N N . GLN A 1 203 ? 39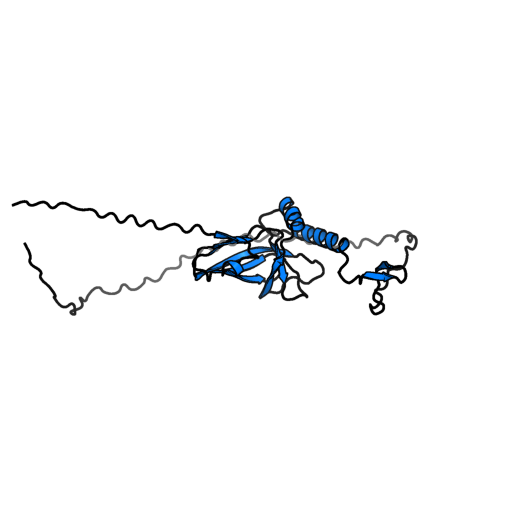.958 -13.427 -26.013 1.00 51.09 203 GLN A N 1
ATOM 1491 C CA . GLN A 1 203 ? 39.705 -14.631 -25.228 1.00 51.09 203 GLN A CA 1
ATOM 1492 C C . GLN A 1 203 ? 39.723 -14.246 -23.746 1.00 51.09 203 GLN A C 1
ATOM 1494 O O . GLN A 1 203 ? 40.762 -13.865 -23.204 1.00 51.09 203 GLN A O 1
ATOM 1499 N N . LEU A 1 204 ? 38.562 -14.324 -23.095 1.00 59.47 204 LEU A N 1
ATOM 1500 C CA . LEU A 1 204 ? 38.495 -14.330 -21.640 1.00 59.47 204 LEU A CA 1
ATOM 1501 C C . LEU A 1 204 ? 39.275 -15.564 -21.147 1.00 59.47 204 LEU A C 1
ATOM 1503 O O . LEU A 1 204 ? 39.044 -16.651 -21.684 1.00 59.47 204 LEU A O 1
ATOM 1507 N N . PRO A 1 205 ? 40.178 -15.433 -20.159 1.00 65.69 205 PRO A N 1
ATOM 1508 C CA . PRO A 1 205 ? 40.831 -16.591 -19.566 1.00 65.69 205 PRO A CA 1
ATOM 1509 C C . PRO A 1 205 ? 39.773 -17.542 -19.000 1.00 65.69 205 PRO A C 1
ATOM 1511 O O . PRO A 1 205 ? 38.798 -17.103 -18.384 1.00 65.69 205 PRO A O 1
ATOM 1514 N N . GLU A 1 206 ? 39.958 -18.838 -19.248 1.00 69.50 206 GLU A N 1
ATOM 1515 C CA . GLU A 1 206 ? 39.055 -19.880 -18.770 1.00 69.50 206 GLU A CA 1
ATOM 1516 C C . GLU A 1 206 ? 38.858 -19.773 -17.248 1.00 69.50 206 GLU A C 1
ATOM 1518 O O . GLU A 1 206 ? 39.812 -19.483 -16.513 1.00 69.50 206 GLU A O 1
ATOM 1523 N N . PRO A 1 207 ? 37.629 -19.991 -16.747 1.00 64.06 207 PRO A N 1
ATOM 1524 C CA . PRO A 1 207 ? 37.368 -19.968 -15.319 1.00 64.06 207 PRO A CA 1
ATOM 1525 C C . PRO A 1 207 ? 38.201 -21.052 -14.629 1.00 64.06 207 PRO A C 1
ATOM 1527 O O . PRO A 1 207 ? 38.074 -22.240 -14.923 1.00 64.06 207 PRO A O 1
ATOM 1530 N N . VAL A 1 208 ? 39.049 -20.628 -13.690 1.00 74.44 208 VAL A N 1
ATOM 1531 C CA . VAL A 1 208 ? 39.813 -21.528 -12.821 1.00 74.44 208 VAL A CA 1
ATOM 1532 C C . VAL A 1 208 ? 38.830 -22.482 -12.129 1.00 74.44 208 VAL A C 1
ATOM 1534 O O . VAL A 1 208 ? 37.861 -22.004 -11.526 1.00 74.44 208 VAL A O 1
ATOM 1537 N N . PRO A 1 209 ? 39.045 -23.811 -12.189 1.00 69.81 209 PRO A N 1
ATOM 1538 C CA . PRO A 1 209 ? 38.159 -24.767 -11.546 1.00 69.81 209 PRO A CA 1
ATOM 1539 C C . PRO A 1 209 ? 38.101 -24.479 -10.047 1.00 69.81 209 PRO A C 1
ATOM 1541 O O . PRO A 1 209 ? 39.113 -24.478 -9.343 1.00 69.81 209 PRO A O 1
ATOM 1544 N N . THR A 1 210 ? 36.896 -24.195 -9.564 1.00 73.12 210 THR A N 1
ATOM 1545 C CA . THR A 1 210 ? 36.643 -23.960 -8.146 1.00 73.12 210 THR A CA 1
ATOM 1546 C C . THR A 1 210 ? 36.880 -25.277 -7.400 1.00 73.12 210 THR A C 1
ATOM 1548 O O . THR A 1 210 ? 36.333 -26.303 -7.814 1.00 73.12 210 THR A O 1
ATOM 1551 N N . PRO A 1 211 ? 37.693 -25.301 -6.328 1.00 76.06 211 PRO A N 1
ATOM 1552 C CA . PRO A 1 211 ? 37.890 -26.519 -5.555 1.00 76.06 211 PRO A CA 1
ATOM 1553 C C . PRO A 1 211 ? 36.549 -26.992 -4.970 1.00 76.06 211 PRO A C 1
ATOM 1555 O O . PRO A 1 211 ? 35.712 -26.158 -4.607 1.00 76.06 211 PRO A O 1
ATOM 1558 N N . PRO A 1 212 ? 36.323 -28.315 -4.870 1.00 76.50 212 PRO A N 1
ATOM 1559 C CA . PRO A 1 212 ? 35.087 -28.845 -4.321 1.00 76.50 212 PRO A CA 1
ATOM 1560 C C . PRO A 1 212 ? 34.891 -28.360 -2.876 1.00 76.50 212 PRO A C 1
ATOM 1562 O O . PRO A 1 212 ? 35.869 -28.224 -2.131 1.00 76.50 212 PRO A O 1
ATOM 1565 N N . PRO A 1 213 ? 33.639 -28.101 -2.458 1.00 68.50 213 PRO A N 1
ATOM 1566 C CA . PRO A 1 213 ? 33.348 -27.650 -1.107 1.00 68.50 213 PRO A CA 1
ATOM 1567 C C . PRO A 1 213 ? 33.862 -28.674 -0.092 1.00 68.50 213 PRO A C 1
ATOM 1569 O O . PRO A 1 213 ? 33.585 -29.871 -0.195 1.00 68.50 213 PRO A O 1
ATOM 1572 N N . ALA A 1 214 ? 34.624 -28.190 0.890 1.00 68.81 214 ALA A N 1
ATOM 1573 C CA . ALA A 1 214 ? 35.113 -29.008 1.988 1.00 68.81 214 ALA A CA 1
ATOM 1574 C C . ALA A 1 214 ? 33.931 -29.692 2.691 1.00 68.81 214 ALA A C 1
ATOM 1576 O O . ALA A 1 214 ? 32.937 -29.047 3.034 1.00 68.81 214 ALA A O 1
ATOM 1577 N N . ALA A 1 215 ? 34.053 -31.005 2.897 1.00 68.12 215 ALA A N 1
ATOM 1578 C CA . ALA A 1 215 ? 33.058 -31.800 3.598 1.00 68.12 215 ALA A CA 1
ATOM 1579 C C . ALA A 1 215 ? 32.730 -31.175 4.970 1.00 68.12 215 ALA A C 1
ATOM 1581 O O . ALA A 1 215 ? 33.634 -30.675 5.651 1.00 68.12 215 ALA A O 1
ATOM 1582 N N . PRO A 1 216 ? 31.458 -31.203 5.406 1.00 60.34 216 PRO A N 1
ATOM 1583 C CA . PRO A 1 216 ? 31.067 -30.623 6.678 1.00 60.34 216 PRO A CA 1
ATOM 1584 C C . PRO A 1 216 ? 31.813 -31.322 7.816 1.00 60.34 216 PRO A C 1
ATOM 1586 O O . PRO A 1 216 ? 31.664 -32.522 8.050 1.00 60.34 216 PRO A O 1
ATOM 1589 N N . ILE A 1 217 ? 32.614 -30.548 8.547 1.00 60.78 217 ILE A N 1
ATOM 1590 C CA . ILE A 1 217 ? 33.222 -30.987 9.799 1.00 60.78 217 ILE A CA 1
ATOM 1591 C C . ILE A 1 217 ? 32.078 -31.222 10.786 1.00 60.78 217 ILE A C 1
ATOM 1593 O O . ILE A 1 217 ? 31.515 -30.283 11.353 1.00 60.78 217 ILE A O 1
ATOM 1597 N N . VAL A 1 218 ? 31.742 -32.492 11.005 1.00 55.66 218 VAL A N 1
ATOM 1598 C CA . VAL A 1 218 ? 30.860 -32.931 12.087 1.00 55.66 218 VAL A CA 1
ATOM 1599 C C . VAL A 1 218 ? 31.566 -32.630 13.409 1.00 55.66 218 VAL A C 1
ATOM 1601 O O . VAL A 1 218 ? 32.307 -33.446 13.959 1.00 55.66 218 VAL A O 1
ATOM 1604 N N . ARG A 1 219 ? 31.358 -31.421 13.940 1.00 50.41 219 ARG A N 1
ATOM 1605 C CA . ARG A 1 219 ? 31.695 -31.108 15.328 1.00 50.41 219 ARG A CA 1
ATOM 1606 C C . ARG A 1 219 ? 30.779 -31.940 16.217 1.00 50.41 219 ARG A C 1
ATOM 1608 O O . ARG A 1 219 ? 29.612 -31.604 16.401 1.00 50.41 219 ARG A O 1
ATOM 1615 N N . ARG A 1 220 ? 31.326 -33.017 16.790 1.00 51.50 220 ARG A N 1
ATOM 1616 C CA . ARG A 1 220 ? 30.730 -33.715 17.935 1.00 51.50 220 ARG A CA 1
ATOM 1617 C C . ARG A 1 220 ? 30.412 -32.674 19.010 1.00 51.50 220 ARG A C 1
ATOM 1619 O O . ARG A 1 220 ? 31.322 -32.132 19.639 1.00 51.50 220 ARG A O 1
ATOM 1626 N N . GLN A 1 221 ? 29.129 -32.377 19.199 1.00 48.25 221 GLN A N 1
ATOM 1627 C CA . GLN A 1 221 ? 28.672 -31.596 20.337 1.00 48.25 221 GLN A CA 1
ATOM 1628 C C . GLN A 1 221 ? 28.990 -32.405 21.597 1.00 48.25 221 GLN A C 1
ATOM 1630 O O . GLN A 1 221 ? 28.454 -33.492 21.804 1.00 48.25 221 GLN A O 1
ATOM 1635 N N . ARG A 1 222 ? 29.912 -31.900 22.422 1.00 55.22 222 ARG A N 1
ATOM 1636 C CA . ARG A 1 222 ? 30.066 -32.397 23.790 1.00 55.22 222 ARG A CA 1
ATOM 1637 C C . ARG A 1 222 ? 28.774 -32.077 24.552 1.00 55.22 222 ARG A C 1
ATOM 1639 O O . ARG A 1 222 ? 28.305 -30.941 24.443 1.00 55.22 222 ARG A O 1
ATOM 1646 N N . PRO A 1 223 ? 28.224 -33.015 25.339 1.00 51.28 223 PRO A N 1
ATOM 1647 C CA . PRO A 1 223 ? 27.107 -32.730 26.226 1.00 51.28 223 PRO A CA 1
ATOM 1648 C C . PRO A 1 223 ? 27.494 -31.589 27.171 1.00 51.28 223 PRO A 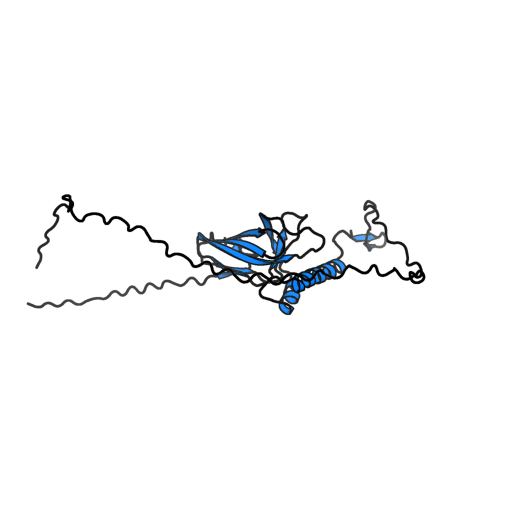C 1
ATOM 1650 O O . PRO A 1 223 ? 28.460 -31.696 27.928 1.00 51.28 223 PRO A O 1
ATOM 1653 N N . ARG A 1 224 ? 26.769 -30.469 27.109 1.00 52.53 224 ARG A N 1
ATOM 1654 C CA . ARG A 1 224 ? 26.865 -29.427 28.132 1.00 52.53 224 ARG A CA 1
ATOM 1655 C C . ARG A 1 224 ? 26.160 -29.949 29.379 1.00 52.53 224 ARG A C 1
ATOM 1657 O O . ARG A 1 224 ? 24.935 -30.040 29.396 1.00 52.53 224 ARG A O 1
ATOM 1664 N N . HIS A 1 225 ? 26.934 -30.268 30.412 1.00 51.31 225 HIS A N 1
ATOM 1665 C CA . HIS A 1 225 ? 26.416 -30.423 31.766 1.00 51.31 225 HIS A CA 1
ATOM 1666 C C . HIS A 1 225 ? 25.690 -29.134 32.169 1.00 51.31 225 HIS A C 1
ATOM 1668 O O . HIS A 1 225 ? 26.301 -28.070 32.266 1.00 51.31 225 HIS A O 1
ATOM 1674 N N . HIS A 1 226 ? 24.377 -29.234 32.365 1.00 55.47 226 HIS A N 1
ATOM 1675 C CA . HIS A 1 226 ? 23.605 -28.232 33.088 1.00 55.47 226 HIS A CA 1
ATOM 1676 C C . HIS A 1 226 ? 24.025 -28.273 34.564 1.00 55.47 226 HIS A C 1
ATOM 1678 O O . HIS A 1 226 ? 23.966 -29.350 35.163 1.00 55.47 226 HIS A O 1
ATOM 1684 N N . PRO A 1 227 ? 24.428 -27.148 35.176 1.00 55.25 227 PRO A N 1
ATOM 1685 C CA . PRO A 1 227 ? 24.549 -27.084 36.622 1.00 55.25 227 PRO A CA 1
ATOM 1686 C C . PRO A 1 227 ? 23.144 -27.160 37.233 1.00 55.25 227 PRO A C 1
ATOM 1688 O O . PRO A 1 227 ? 22.238 -26.416 36.852 1.00 55.25 227 PRO A O 1
ATOM 1691 N N . GLN A 1 228 ? 22.962 -28.107 38.155 1.00 50.03 228 GLN A N 1
ATOM 1692 C CA . GLN A 1 228 ? 21.741 -28.261 38.937 1.00 50.03 228 GLN A CA 1
ATOM 1693 C C . GLN A 1 228 ? 21.450 -26.977 39.720 1.00 50.03 228 GLN A C 1
ATOM 1695 O O . GLN A 1 228 ? 22.313 -26.422 40.399 1.00 50.03 228 GLN A O 1
ATOM 1700 N N . ARG A 1 229 ? 20.203 -26.518 39.619 1.00 52.41 229 ARG A N 1
ATOM 1701 C CA . ARG A 1 229 ? 19.650 -25.422 40.412 1.00 52.41 229 ARG A CA 1
ATOM 1702 C C . ARG A 1 229 ? 19.526 -25.886 41.875 1.00 52.41 229 ARG A C 1
ATOM 1704 O O . ARG A 1 229 ? 18.986 -26.973 42.087 1.00 52.41 229 ARG A O 1
ATOM 1711 N N . PRO A 1 230 ? 19.967 -25.103 42.876 1.00 53.28 230 PRO A N 1
ATOM 1712 C CA . PRO A 1 230 ? 19.734 -25.432 44.278 1.00 53.28 230 PRO A CA 1
ATOM 1713 C C . PRO A 1 230 ? 18.230 -25.486 44.569 1.00 53.28 230 PRO A C 1
ATOM 1715 O O . PRO A 1 230 ? 17.496 -24.552 44.241 1.00 53.28 230 PRO A O 1
ATOM 1718 N N . GLN A 1 231 ? 17.774 -26.589 45.162 1.00 51.97 231 GLN A N 1
ATOM 1719 C CA . GLN A 1 231 ? 16.432 -26.703 45.725 1.00 51.97 231 GLN A CA 1
ATOM 1720 C C . GLN A 1 231 ? 16.356 -25.850 46.997 1.00 51.97 231 GLN A C 1
ATOM 1722 O O . GLN A 1 231 ? 17.228 -25.939 47.861 1.00 51.97 231 GLN A O 1
ATOM 1727 N N . ALA A 1 232 ? 15.329 -25.006 47.093 1.00 55.47 232 ALA A N 1
ATOM 1728 C CA . ALA A 1 232 ? 15.029 -24.246 48.299 1.00 55.47 232 ALA A CA 1
ATOM 1729 C C . ALA A 1 232 ? 14.435 -25.173 49.380 1.00 55.47 232 ALA A C 1
ATOM 1731 O O . ALA A 1 232 ? 13.668 -26.079 49.038 1.00 55.47 232 ALA A O 1
ATOM 1732 N N . PRO A 1 233 ? 14.763 -24.967 50.666 1.00 58.25 233 PRO A N 1
ATOM 1733 C CA . PRO A 1 233 ? 14.245 -25.784 51.752 1.00 58.25 233 PRO A CA 1
ATOM 1734 C C . PRO A 1 233 ? 12.764 -25.498 52.025 1.00 58.25 233 PRO A C 1
ATOM 1736 O O . PRO A 1 233 ? 12.295 -24.361 52.005 1.00 58.25 233 PRO A O 1
ATOM 1739 N N . ILE A 1 234 ? 12.046 -26.583 52.295 1.00 55.41 234 ILE A N 1
ATOM 1740 C CA . ILE A 1 234 ? 10.660 -26.631 52.746 1.00 55.41 234 ILE A CA 1
ATOM 1741 C C . ILE A 1 234 ? 10.612 -26.186 54.213 1.00 55.41 234 ILE A C 1
ATOM 1743 O O . ILE A 1 234 ? 11.280 -26.791 55.050 1.00 55.41 234 ILE A O 1
ATOM 1747 N N . GLY A 1 235 ? 9.773 -25.195 54.529 1.00 49.03 235 GLY A N 1
ATOM 1748 C CA . GLY A 1 235 ? 9.225 -25.028 55.879 1.00 49.03 235 GLY A CA 1
ATOM 1749 C C . GLY A 1 235 ? 9.174 -23.597 56.413 1.00 49.03 235 GLY A C 1
ATOM 1750 O O . GLY A 1 235 ? 10.152 -23.128 56.979 1.00 49.03 235 GLY A O 1
ATOM 1751 N N . GLN A 1 236 ? 7.997 -22.966 56.339 1.00 54.94 236 GLN A N 1
ATOM 1752 C CA . GLN A 1 236 ? 7.397 -22.233 57.467 1.00 54.94 236 GLN A CA 1
ATOM 1753 C C . GLN A 1 236 ? 5.954 -21.807 57.126 1.00 54.94 236 GLN A C 1
ATOM 1755 O O . GLN A 1 236 ? 5.753 -21.144 56.110 1.00 54.94 236 GLN A O 1
ATOM 1760 N N . PRO A 1 237 ? 4.942 -22.177 57.935 1.00 55.22 237 PRO A N 1
ATOM 1761 C CA . PRO A 1 237 ? 3.604 -21.613 57.819 1.00 55.22 237 PRO A CA 1
ATOM 1762 C C . PRO A 1 237 ? 3.551 -20.204 58.430 1.00 55.22 237 PRO A C 1
ATOM 1764 O O . PRO A 1 237 ? 4.070 -19.958 59.519 1.00 55.22 237 PRO A O 1
ATOM 1767 N N . ASP A 1 238 ? 2.922 -19.291 57.693 1.00 56.56 238 ASP A N 1
ATOM 1768 C CA . ASP A 1 238 ? 2.705 -17.881 58.029 1.00 56.56 238 ASP A CA 1
ATOM 1769 C C . ASP A 1 238 ? 1.622 -17.733 59.128 1.00 56.56 238 ASP A C 1
ATOM 1771 O O . ASP A 1 238 ? 0.513 -18.243 58.952 1.00 56.56 238 ASP A O 1
ATOM 1775 N N . PRO A 1 239 ? 1.888 -17.063 60.268 1.00 58.91 239 PRO A N 1
ATOM 1776 C CA . PRO A 1 239 ? 0.943 -16.951 61.382 1.00 58.91 239 PRO A CA 1
ATOM 1777 C C . PRO A 1 239 ? -0.061 -15.784 61.264 1.00 58.91 239 PRO A C 1
ATOM 1779 O O . PRO A 1 239 ? -0.536 -15.285 62.284 1.00 58.91 239 PRO A O 1
ATOM 1782 N N . ARG A 1 240 ? -0.402 -15.303 60.060 1.00 55.28 240 ARG A N 1
ATOM 1783 C CA . ARG A 1 240 ? -1.277 -14.119 59.895 1.00 55.28 240 ARG A CA 1
ATOM 1784 C C . ARG A 1 240 ? -2.516 -14.328 59.030 1.00 55.28 240 ARG A C 1
ATOM 1786 O O . ARG A 1 240 ? -2.871 -13.460 58.236 1.00 55.28 240 ARG A O 1
ATOM 1793 N N . THR A 1 241 ? -3.242 -15.420 59.243 1.00 50.62 241 THR A N 1
ATOM 1794 C CA . THR A 1 241 ? -4.630 -15.515 58.763 1.00 50.62 241 THR A CA 1
ATOM 1795 C C . THR A 1 241 ? -5.597 -15.382 59.943 1.00 50.62 241 THR A C 1
ATOM 1797 O O . THR A 1 241 ? -5.589 -16.241 60.827 1.00 50.62 241 THR A O 1
ATOM 1800 N N . PRO A 1 242 ? -6.409 -14.310 60.008 1.00 55.66 242 PRO A N 1
ATOM 1801 C CA . PRO A 1 242 ? -7.425 -14.163 61.039 1.00 55.66 242 PRO A CA 1
ATOM 1802 C C . PRO A 1 242 ? -8.505 -15.235 60.867 1.00 55.66 242 PRO A C 1
ATOM 1804 O O . PRO A 1 242 ? -9.065 -15.409 59.785 1.00 55.66 242 PRO A O 1
ATOM 1807 N N . GLN A 1 243 ? -8.786 -15.951 61.956 1.00 51.41 243 GLN A N 1
ATOM 1808 C CA . GLN A 1 243 ? -9.962 -16.804 62.078 1.00 51.41 243 GLN A CA 1
ATOM 1809 C C . GLN A 1 243 ? -11.209 -15.923 61.973 1.00 51.41 243 GLN A C 1
ATOM 1811 O O . GLN A 1 243 ? -11.351 -14.955 62.721 1.00 51.41 243 GLN A O 1
ATOM 1816 N N . GLY A 1 244 ? -12.095 -16.239 61.033 1.00 42.44 244 GLY A N 1
ATOM 1817 C CA . GLY A 1 244 ? -13.288 -15.448 60.780 1.00 42.44 244 GLY A CA 1
ATOM 1818 C C . GLY A 1 244 ? -14.411 -16.286 60.192 1.00 42.44 244 GLY A C 1
ATOM 1819 O O . GLY A 1 244 ? -14.316 -16.725 59.053 1.00 42.44 244 GLY A O 1
ATOM 1820 N N . LEU A 1 245 ? -15.477 -16.391 60.983 1.00 49.38 245 LEU A N 1
ATOM 1821 C CA . LEU A 1 245 ? -16.847 -16.756 60.625 1.00 49.38 245 LEU A CA 1
ATOM 1822 C C . LEU A 1 245 ? -17.175 -18.248 60.443 1.00 49.38 245 LEU A C 1
ATOM 1824 O O . LEU A 1 245 ? -17.256 -18.794 59.346 1.00 49.38 245 LEU A O 1
ATOM 1828 N N . VAL A 1 246 ? -17.479 -18.858 61.591 1.00 50.16 246 VAL A N 1
ATOM 1829 C CA . VAL A 1 246 ? -18.523 -19.878 61.727 1.00 50.16 246 VAL A CA 1
ATOM 1830 C C . VAL A 1 246 ? -19.853 -19.252 61.295 1.00 50.16 246 VAL A C 1
ATOM 1832 O O . VAL A 1 246 ? -20.242 -18.215 61.831 1.00 50.16 246 VAL A O 1
ATOM 1835 N N . ILE A 1 247 ? -20.537 -19.879 60.342 1.00 54.84 247 ILE A N 1
ATOM 1836 C CA . ILE A 1 247 ? -21.989 -19.777 60.199 1.00 54.84 247 ILE A CA 1
ATOM 1837 C C . ILE A 1 247 ? -22.503 -21.214 60.299 1.00 54.84 247 ILE A C 1
ATOM 1839 O O . ILE A 1 247 ? -22.324 -22.011 59.380 1.00 54.84 247 ILE A O 1
ATOM 1843 N N . GLU A 1 248 ? -23.039 -21.539 61.473 1.00 49.25 248 GLU A N 1
ATOM 1844 C CA . GLU A 1 248 ? -24.070 -22.560 61.643 1.00 49.25 248 GLU A CA 1
ATOM 1845 C C . GLU A 1 248 ? -25.330 -22.065 60.931 1.00 49.25 248 GLU A C 1
ATOM 1847 O O . GLU A 1 248 ? -25.709 -20.914 61.137 1.00 49.25 248 GLU A O 1
ATOM 1852 N N . ASP A 1 249 ? -25.960 -22.909 60.117 1.00 49.84 249 ASP A N 1
ATOM 1853 C CA . ASP A 1 249 ? -27.421 -22.948 60.015 1.00 49.84 249 ASP A CA 1
ATOM 1854 C C . ASP A 1 249 ? -27.879 -24.281 59.392 1.00 49.84 249 ASP A C 1
ATOM 1856 O O . ASP A 1 249 ? -27.125 -24.919 58.649 1.00 49.84 249 ASP A O 1
ATOM 1860 N N . ASP A 1 250 ? -29.088 -24.668 59.794 1.00 51.25 250 ASP A N 1
ATOM 1861 C CA . ASP A 1 250 ? -29.804 -25.957 59.716 1.00 51.25 250 ASP A CA 1
ATOM 1862 C C . ASP A 1 250 ? -29.860 -26.678 58.347 1.00 51.25 250 ASP A C 1
ATOM 1864 O O . ASP A 1 250 ? -30.072 -26.027 57.294 1.00 51.25 250 ASP A O 1
#

pLDDT: mean 71.86, std 21.79, range [31.97, 98.0]

Mean predicted aligned error: 19.71 Å

Nearest PDB structures (foldseek):
  4i8d-assembly1_A  TM=5.221E-01  e=5.983E-02  Trichoderma reesei
  7ms2-assembly1_B  TM=5.366E-01  e=2.145E-01  Acetivibrio thermocellus AD2

Foldseek 3Di:
DDDDDDDDDPPPPPPPPPQPAA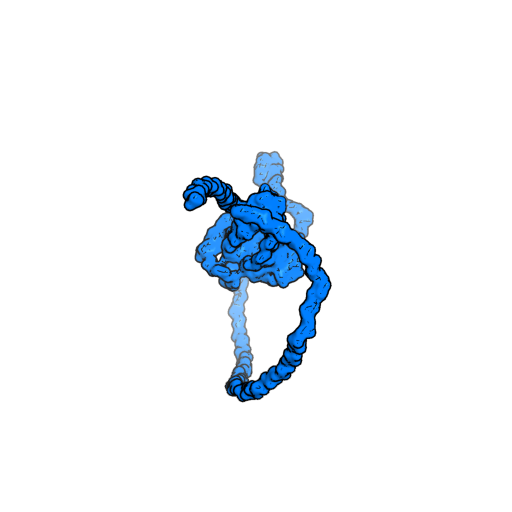EDEPLCCVVQQKDWWWFDQWFFWKIKIKIFHQDQAKHKYKYAFQWWWAWPPPQEFIKTFLGMDIDIAGHRGMDMDMTTIETQEPNHHHDGGGTITDGDDRDVVRRVQSVVVRDRGDDPVVNVSSNVVNVVVPVVDDDPPQPFDQDPVRDTDGDDDPPPDDPDDDDDDDDDDDDDDDDPPPDDPDPDDDPPDDDDDPDPDDDPDDDDDDDDDDDDDDPDDDDDDDDDDD

Radius of gyration: 34.95 Å; Cα contacts (8 Å, |Δi|>4): 354; chains: 1; bounding box: 79×68×106 Å

Solvent-accessible surface area (backbone atoms only — not comparable to full-atom values): 15783 Å² total; per-residue (Å²): 143,83,89,79,82,86,84,81,80,83,77,80,80,76,80,76,72,77,74,74,54,48,77,39,49,60,76,48,28,62,84,61,41,25,50,78,47,37,33,25,81,36,51,55,48,43,33,38,40,35,41,34,24,71,33,87,60,39,36,25,39,31,42,47,43,24,31,31,31,40,36,75,52,79,71,31,29,31,34,26,34,42,43,71,44,80,47,76,34,45,49,71,32,73,47,74,51,78,42,38,20,30,47,46,41,84,91,38,47,63,32,48,64,68,38,44,43,45,76,43,65,73,35,65,68,53,20,54,58,42,65,80,61,64,46,96,57,58,46,72,71,56,38,52,49,42,28,52,54,43,51,56,50,57,73,72,47,80,68,98,72,63,49,75,39,72,43,101,83,72,44,85,38,80,43,78,64,88,82,57,77,80,74,80,73,79,80,74,91,72,83,82,77,80,80,82,74,83,77,82,82,76,78,73,78,78,81,75,82,75,77,79,80,77,77,83,81,80,73,79,76,73,84,78,82,76,81,80,76,85,80,78,85,88,86,81,86,80,94,81,73,83,89,80,81,89,78,88,79,136

Secondary structure (DSSP, 8-state):
-------------------PPEEEEGGGGGGGTEEEEEE--SSSSEEEEEEEE-SSS-EEEEE-TTEEEEESSTTB--EEESS-EEEEE-TT-EEEEEEEEEES-TTSBPPPTT-BEEEEEE-HHHHHHHHTT--SS--HHHHHHHHHHHHHHHHHS--TT-EEEE-TTS-EEEEPPTTS----PPP----------------PPPPPPPPPPPPP---------PPPPPPPPP----S-----------